Protein AF-C3YDX6-F1 (afdb_monomer)

Secondary structure (DSSP, 8-state):
-HHHHHHTB-TTTSSBPSSEEE-TTS-EEEHHHHHHHHHHHHTTS-SSS---EEE-TTT--EEE--TTTGGGGSEE-HHHHHHHHHHHHHTT-HHHHHHHHHHHHHHGGGS-PPPPBPSS---SSPPBP-EEETTTTEEE-HHHHHHHS-TT-TTTTTS-EES--------PBPSS-TTSB--EEESSS-SEE-HHHHHTSTTTTS-EEEHHHHHHHHHHTT--

Nearest PDB structures (foldseek):
  2jun-assembly1_A  TM=4.142E-01  e=1.241E-09  Homo sapiens
  3q1d-assembly1_A-2  TM=9.081E-01  e=3.740E-04  Homo sapiens
  3ddt-assembly2_C-2  TM=9.593E-01  e=6.941E-04  Homo sapiens
  3ddt-assembly1_B  TM=9.558E-01  e=6.941E-04  Homo sapiens
  2dja-assembly1_A  TM=7.914E-01  e=1.307E-04  Homo sapiens

Structure (mmCIF, N/CA/C/O backbone):
data_AF-C3YDX6-F1
#
_entry.id   AF-C3YDX6-F1
#
loop_
_atom_site.group_PDB
_atom_site.id
_atom_site.type_symbol
_atom_site.label_atom_id
_atom_site.label_alt_id
_atom_site.label_comp_id
_atom_site.label_asym_id
_atom_site.label_entity_id
_atom_site.label_seq_id
_atom_site.pdbx_PDB_ins_code
_atom_site.Cartn_x
_atom_site.Cartn_y
_atom_site.Cartn_z
_atom_site.occupancy
_atom_site.B_iso_or_equiv
_atom_site.auth_seq_id
_atom_site.auth_comp_id
_atom_site.auth_asym_id
_atom_site.auth_atom_id
_atom_site.pdbx_PDB_model_num
ATOM 1 N N . MET A 1 1 ? -4.279 -23.739 6.720 1.00 53.09 1 MET A N 1
ATOM 2 C CA . MET A 1 1 ? -4.041 -22.279 6.679 1.00 53.09 1 MET A CA 1
ATOM 3 C C . MET A 1 1 ? -2.692 -21.954 6.025 1.00 53.09 1 MET A C 1
ATOM 5 O O . MET A 1 1 ? -2.615 -20.932 5.368 1.00 53.09 1 MET A O 1
ATOM 9 N N . GLU A 1 2 ? -1.703 -22.861 6.075 1.00 53.12 2 GLU A N 1
ATOM 10 C CA . GLU A 1 2 ? -0.372 -22.723 5.439 1.00 53.12 2 GLU A CA 1
ATOM 11 C C . GLU A 1 2 ? -0.381 -22.569 3.905 1.00 53.12 2 GLU A C 1
ATOM 13 O O . GLU A 1 2 ? 0.438 -21.839 3.361 1.00 53.12 2 GLU A O 1
ATOM 18 N N . ALA A 1 3 ? -1.332 -23.189 3.195 1.00 62.19 3 ALA A N 1
ATOM 19 C CA . ALA A 1 3 ? -1.392 -23.112 1.728 1.00 62.19 3 ALA A CA 1
ATOM 20 C C . ALA A 1 3 ? -1.624 -21.685 1.187 1.00 62.19 3 ALA A C 1
ATOM 22 O O . ALA A 1 3 ? -1.149 -21.344 0.108 1.00 62.19 3 ALA A O 1
ATOM 23 N N . LEU A 1 4 ? -2.322 -20.833 1.949 1.00 76.75 4 LEU A N 1
ATOM 24 C CA . LEU A 1 4 ? -2.606 -19.459 1.528 1.00 76.75 4 LEU A CA 1
ATOM 25 C C . LEU A 1 4 ? -1.390 -18.542 1.725 1.00 76.75 4 LEU A C 1
ATOM 27 O O . LEU A 1 4 ? -1.199 -17.599 0.967 1.00 76.75 4 LEU A O 1
ATOM 31 N N . GLU A 1 5 ? -0.541 -18.828 2.711 1.00 78.56 5 GLU A N 1
ATOM 32 C CA . GLU A 1 5 ? 0.655 -18.029 2.984 1.00 78.56 5 GLU A CA 1
ATOM 33 C C . GLU A 1 5 ? 1.652 -18.100 1.827 1.00 78.56 5 GLU A C 1
ATOM 35 O O . GLU A 1 5 ? 2.170 -17.070 1.392 1.00 78.56 5 GLU A O 1
ATOM 40 N N . SER A 1 6 ? 1.848 -19.293 1.254 1.00 79.62 6 SER A N 1
ATOM 41 C CA . SER A 1 6 ? 2.724 -19.479 0.093 1.00 79.62 6 SER A CA 1
ATOM 42 C C . SER A 1 6 ? 2.257 -18.715 -1.147 1.00 79.62 6 SER A C 1
ATOM 44 O O . SER A 1 6 ? 3.090 -18.252 -1.920 1.00 79.62 6 SER A O 1
ATOM 46 N N . GLU A 1 7 ? 0.946 -18.530 -1.326 1.00 87.25 7 GLU A N 1
ATOM 47 C CA . GLU A 1 7 ? 0.382 -17.758 -2.445 1.00 87.25 7 GLU A CA 1
ATOM 48 C C . GLU A 1 7 ? 0.539 -16.241 -2.253 1.00 87.25 7 GLU A C 1
ATOM 50 O O . GLU A 1 7 ? 0.572 -15.479 -3.221 1.00 87.25 7 GLU A O 1
ATOM 55 N N . LEU A 1 8 ? 0.663 -15.796 -1.001 1.00 89.56 8 LEU A N 1
ATOM 56 C CA . LEU A 1 8 ? 0.842 -14.394 -0.626 1.00 89.56 8 LEU A CA 1
ATOM 57 C C . LEU A 1 8 ? 2.314 -14.008 -0.425 1.00 89.56 8 LEU A C 1
ATOM 59 O O . LEU A 1 8 ? 2.598 -12.874 -0.029 1.00 89.56 8 LEU A O 1
ATOM 63 N N . THR A 1 9 ? 3.239 -14.924 -0.708 1.00 87.38 9 THR A N 1
ATOM 64 C CA . THR A 1 9 ? 4.676 -14.757 -0.481 1.00 87.38 9 THR A CA 1
ATOM 65 C C . THR A 1 9 ? 5.410 -14.396 -1.767 1.00 87.38 9 THR A C 1
ATOM 67 O O . THR A 1 9 ? 5.201 -14.973 -2.833 1.00 87.38 9 THR A O 1
ATOM 70 N N . CYS A 1 10 ? 6.314 -13.429 -1.662 1.00 89.56 10 CYS A N 1
ATOM 71 C CA . CYS A 1 10 ? 7.170 -13.006 -2.753 1.00 89.56 10 CYS A CA 1
ATOM 72 C C . CYS A 1 10 ? 8.261 -14.054 -3.037 1.00 89.56 10 CYS A C 1
ATOM 74 O O . CYS A 1 10 ? 9.000 -14.420 -2.123 1.00 89.56 10 CYS A O 1
ATOM 76 N N . PRO A 1 11 ? 8.471 -14.469 -4.302 1.00 89.44 11 PRO A N 1
ATOM 77 C CA . PRO A 1 11 ? 9.457 -15.497 -4.652 1.00 89.44 11 PRO A CA 1
ATOM 78 C C . PRO A 1 11 ? 10.917 -15.036 -4.522 1.00 89.44 11 PRO A C 1
ATOM 80 O O . PRO A 1 11 ? 11.823 -15.847 -4.678 1.00 89.44 11 PRO A O 1
ATOM 83 N N . VAL A 1 12 ? 11.156 -13.741 -4.290 1.00 90.06 12 VAL A N 1
ATOM 84 C CA . VAL A 1 12 ? 12.506 -13.168 -4.183 1.00 90.06 12 VAL A CA 1
ATOM 85 C C . VAL A 1 12 ? 12.914 -12.981 -2.728 1.00 90.06 12 VAL A C 1
ATOM 87 O O . VAL A 1 12 ? 13.950 -13.493 -2.322 1.00 90.06 12 VAL A O 1
ATOM 90 N N . CYS A 1 13 ? 12.109 -12.269 -1.935 1.00 86.19 13 CYS A N 1
ATOM 91 C CA . CYS A 1 13 ? 12.431 -12.029 -0.527 1.00 86.19 13 CYS A CA 1
ATOM 92 C C . CYS A 1 13 ? 11.893 -13.104 0.423 1.00 86.19 13 CYS A C 1
ATOM 94 O O . CYS A 1 13 ? 12.260 -13.084 1.591 1.00 86.19 13 CYS A O 1
ATOM 96 N N . LEU A 1 14 ? 11.036 -14.017 -0.053 1.00 85.31 14 LEU A N 1
ATOM 97 C CA . LEU A 1 14 ? 10.399 -15.078 0.744 1.00 85.31 14 LEU A CA 1
ATOM 98 C C . LEU A 1 14 ? 9.593 -14.557 1.951 1.00 85.31 14 LEU A C 1
ATOM 100 O O . LEU A 1 14 ? 9.259 -15.308 2.860 1.00 85.31 14 LEU A O 1
ATOM 104 N N . GLU A 1 15 ? 9.254 -13.268 1.933 1.00 85.69 15 GLU A N 1
ATOM 105 C CA . GLU A 1 15 ? 8.317 -12.620 2.851 1.00 85.69 15 GLU A CA 1
ATOM 106 C C . GLU A 1 15 ? 6.975 -12.425 2.128 1.00 85.69 15 GLU A C 1
ATOM 108 O O . GLU A 1 15 ? 6.924 -12.447 0.893 1.00 85.69 15 GLU A O 1
ATOM 113 N N . LEU A 1 16 ? 5.896 -12.157 2.875 1.00 84.31 16 LEU A N 1
ATOM 114 C CA . LEU A 1 16 ? 4.635 -11.688 2.288 1.00 84.31 16 LEU A CA 1
ATOM 115 C C . LEU A 1 16 ? 4.877 -10.511 1.325 1.00 84.31 16 LEU A C 1
ATOM 117 O O . LEU A 1 16 ? 5.841 -9.753 1.472 1.00 84.31 16 LEU A O 1
ATOM 121 N N . TYR A 1 17 ? 4.025 -10.338 0.314 1.00 85.75 17 TYR A N 1
ATOM 122 C CA . TYR A 1 17 ? 4.212 -9.215 -0.602 1.00 85.75 17 TYR A CA 1
ATOM 123 C C . TYR A 1 17 ? 4.071 -7.860 0.110 1.00 85.75 17 TYR A C 1
ATOM 125 O O . TYR A 1 17 ? 3.092 -7.581 0.801 1.00 85.75 17 TYR A O 1
ATOM 133 N N . SER A 1 18 ? 5.034 -6.977 -0.147 1.00 81.69 18 SER A N 1
ATOM 134 C CA . SER A 1 18 ? 5.066 -5.588 0.312 1.00 81.69 18 SER A CA 1
ATOM 135 C C . SER A 1 18 ? 5.133 -4.681 -0.916 1.00 81.69 18 SER A C 1
ATOM 137 O O . SER A 1 18 ? 5.992 -4.903 -1.773 1.00 81.69 18 SER A O 1
ATOM 139 N N . THR A 1 19 ? 4.194 -3.731 -1.046 1.00 83.88 19 THR A N 1
ATOM 140 C CA . THR A 1 19 ? 3.970 -2.951 -2.284 1.00 83.88 19 THR A CA 1
ATOM 141 C C . THR A 1 19 ? 4.054 -3.820 -3.557 1.00 83.88 19 THR A C 1
ATOM 143 O O . THR A 1 19 ? 4.940 -3.609 -4.392 1.00 83.88 19 THR A O 1
ATOM 146 N N . PRO A 1 20 ? 3.182 -4.835 -3.733 1.00 89.38 20 PRO A N 1
ATOM 147 C CA . PRO A 1 20 ? 3.254 -5.721 -4.893 1.00 89.38 20 PRO A CA 1
ATOM 148 C C . PRO A 1 20 ? 3.034 -4.953 -6.201 1.00 89.38 20 PRO A C 1
ATOM 150 O O . PRO A 1 20 ? 1.987 -4.339 -6.411 1.00 89.38 20 PRO A O 1
ATOM 153 N N . LEU A 1 21 ? 4.005 -5.020 -7.105 1.00 91.88 21 LEU A N 1
ATOM 154 C CA . LEU A 1 21 ? 3.904 -4.580 -8.489 1.00 91.88 21 LEU A CA 1
ATOM 155 C C . LEU A 1 21 ? 3.326 -5.705 -9.345 1.00 91.88 21 LEU A C 1
ATOM 157 O O . LEU A 1 21 ? 3.796 -6.841 -9.287 1.00 91.88 21 LEU A O 1
ATOM 161 N N . LEU A 1 22 ? 2.333 -5.367 -10.162 1.00 92.19 22 LEU A N 1
ATOM 162 C CA . LEU A 1 22 ? 1.781 -6.223 -11.198 1.00 92.19 22 LEU A CA 1
ATOM 163 C C . LEU A 1 22 ? 2.624 -6.075 -12.464 1.00 92.19 22 LEU A C 1
ATOM 165 O O . LEU A 1 22 ? 2.646 -5.019 -13.103 1.00 92.19 22 LEU A O 1
ATOM 169 N N . LEU A 1 23 ? 3.306 -7.152 -12.830 1.00 91.06 23 LEU A N 1
ATOM 170 C CA . LEU A 1 23 ? 4.123 -7.210 -14.034 1.00 91.06 23 LEU A CA 1
ATOM 171 C C . LEU A 1 23 ? 3.241 -7.454 -15.279 1.00 91.06 23 LEU A C 1
ATOM 173 O O . LEU A 1 23 ? 2.181 -8.073 -15.160 1.00 91.06 23 LEU A O 1
ATOM 177 N N . PRO A 1 24 ? 3.688 -7.089 -16.498 1.00 90.00 24 PRO A N 1
ATOM 178 C CA . PRO A 1 24 ? 2.971 -7.393 -17.746 1.00 90.00 24 PRO A CA 1
ATOM 179 C C . PRO A 1 24 ? 2.739 -8.895 -17.971 1.00 90.00 24 PRO A C 1
ATOM 181 O O . PRO A 1 24 ? 1.807 -9.300 -18.658 1.00 90.00 24 PRO A O 1
ATOM 184 N N . CYS A 1 25 ? 3.571 -9.740 -17.355 1.00 92.50 25 CYS A N 1
ATOM 185 C CA . CYS A 1 25 ? 3.415 -11.193 -17.348 1.00 92.50 25 CYS A CA 1
ATOM 186 C C . CYS A 1 25 ? 2.391 -11.716 -16.321 1.00 92.50 25 CYS A C 1
ATOM 188 O O . CYS A 1 25 ? 2.316 -12.930 -16.140 1.00 92.50 25 CYS A O 1
ATOM 190 N N . LEU A 1 26 ? 1.640 -10.826 -15.659 1.00 91.31 26 LEU A N 1
ATOM 191 C CA . LEU A 1 26 ? 0.619 -11.096 -14.635 1.00 91.31 26 LEU A CA 1
ATOM 192 C C . LEU A 1 26 ? 1.135 -11.714 -13.327 1.00 91.31 26 LEU A C 1
ATOM 194 O O . LEU A 1 26 ? 0.344 -12.101 -12.471 1.00 91.31 26 LEU A O 1
ATOM 198 N N . HIS A 1 27 ? 2.451 -11.765 -13.140 1.00 93.44 27 HIS A N 1
ATOM 199 C CA . HIS A 1 27 ? 3.044 -12.104 -11.851 1.00 93.44 27 HIS A CA 1
ATOM 200 C C . HIS A 1 27 ? 3.151 -10.870 -10.961 1.00 93.44 27 HIS A C 1
ATOM 202 O O . HIS A 1 27 ? 3.055 -9.733 -11.430 1.00 93.44 27 HIS A O 1
ATOM 208 N N . ASN A 1 28 ? 3.370 -11.115 -9.673 1.00 92.38 28 ASN A N 1
ATOM 209 C CA . ASN A 1 28 ? 3.543 -10.075 -8.672 1.00 92.38 28 ASN A CA 1
ATOM 210 C C . ASN A 1 28 ? 4.967 -10.121 -8.119 1.00 92.38 28 ASN A C 1
ATOM 212 O O . ASN A 1 28 ? 5.534 -11.200 -7.924 1.00 92.38 28 ASN A O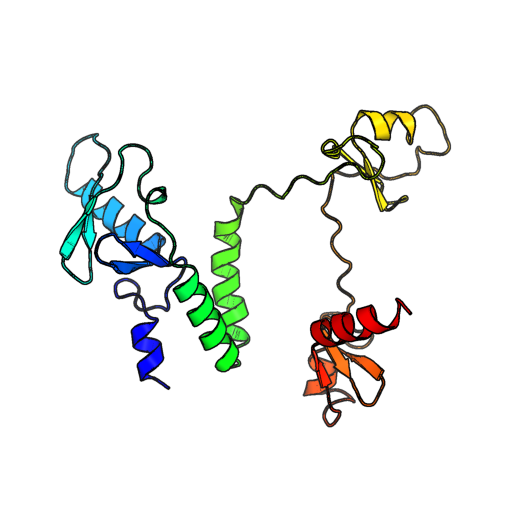 1
ATOM 216 N N . LEU A 1 29 ? 5.529 -8.951 -7.840 1.00 92.69 29 LEU A N 1
ATOM 217 C CA . LEU A 1 29 ? 6.839 -8.799 -7.214 1.00 92.69 29 LEU A CA 1
ATOM 218 C C . LEU A 1 29 ? 6.822 -7.588 -6.282 1.00 92.69 29 LEU A C 1
ATOM 220 O O . LEU A 1 29 ? 6.223 -6.576 -6.626 1.00 92.69 29 LEU A O 1
ATOM 224 N N . CYS A 1 30 ? 7.468 -7.655 -5.117 1.00 91.81 30 CYS A N 1
ATOM 225 C CA . CYS A 1 30 ? 7.602 -6.475 -4.257 1.00 91.81 30 CYS A CA 1
ATOM 226 C C . CYS A 1 30 ? 8.351 -5.360 -4.997 1.00 91.81 30 CYS A C 1
ATOM 228 O O . CYS A 1 30 ? 9.329 -5.642 -5.693 1.00 91.81 30 CYS A O 1
ATOM 230 N N . GLN A 1 31 ? 7.961 -4.101 -4.788 1.00 87.06 31 GLN A N 1
ATOM 231 C CA . GLN A 1 31 ? 8.643 -2.956 -5.401 1.00 87.06 31 GLN A CA 1
ATOM 232 C C . GLN A 1 31 ? 10.161 -2.989 -5.158 1.00 87.06 31 GLN A C 1
ATOM 234 O O . GLN A 1 31 ? 10.942 -2.892 -6.100 1.00 87.06 31 GLN A O 1
ATOM 239 N N . ARG A 1 32 ? 10.575 -3.233 -3.909 1.00 86.69 32 ARG A N 1
ATOM 240 C CA . ARG A 1 32 ? 11.994 -3.338 -3.530 1.00 86.69 32 ARG A CA 1
ATOM 241 C C . ARG A 1 32 ? 12.727 -4.468 -4.253 1.00 86.69 32 ARG A C 1
ATOM 243 O O . ARG A 1 32 ? 13.851 -4.285 -4.697 1.00 86.69 32 ARG A O 1
ATOM 250 N N . CYS A 1 33 ? 12.084 -5.624 -4.406 1.00 88.88 33 CYS A N 1
ATOM 251 C CA . CYS A 1 33 ? 12.683 -6.750 -5.119 1.00 88.88 33 CYS A CA 1
ATOM 252 C C . CYS A 1 33 ? 12.841 -6.448 -6.615 1.00 88.88 33 CYS A C 1
ATOM 254 O O . CYS A 1 33 ? 13.819 -6.870 -7.222 1.00 88.88 33 CYS A O 1
ATOM 256 N N . ALA A 1 34 ? 11.907 -5.704 -7.214 1.00 88.94 34 ALA A N 1
ATOM 257 C CA . ALA A 1 34 ? 12.044 -5.246 -8.593 1.00 88.94 34 ALA A CA 1
ATOM 258 C C . ALA A 1 34 ? 13.207 -4.246 -8.743 1.00 88.94 34 ALA A C 1
ATOM 260 O O . ALA A 1 34 ? 13.989 -4.364 -9.685 1.00 88.94 34 ALA A O 1
ATOM 261 N N . GLU A 1 35 ? 13.359 -3.311 -7.797 1.00 86.88 35 GLU A N 1
ATOM 262 C CA . GLU A 1 35 ? 14.471 -2.346 -7.754 1.00 86.88 35 GLU A CA 1
ATOM 263 C C . GLU A 1 35 ? 15.829 -3.050 -7.643 1.00 86.88 35 GLU A C 1
ATOM 265 O O . GLU A 1 35 ? 16.752 -2.739 -8.392 1.00 86.88 35 GLU A O 1
ATOM 270 N N . GLU A 1 36 ? 15.948 -4.042 -6.760 1.00 87.69 36 GLU A N 1
ATOM 271 C CA . GLU A 1 36 ? 17.179 -4.816 -6.574 1.00 87.69 36 GLU A CA 1
ATOM 272 C C . GLU A 1 36 ? 17.567 -5.610 -7.828 1.00 87.69 36 GLU A C 1
ATOM 274 O O . GLU A 1 36 ? 18.736 -5.599 -8.224 1.00 87.69 36 GLU A O 1
ATOM 279 N N . ILE A 1 37 ? 16.598 -6.251 -8.494 1.00 88.06 37 ILE A N 1
ATOM 280 C CA . ILE A 1 37 ? 16.844 -6.962 -9.757 1.00 88.06 37 ILE A CA 1
ATOM 281 C C . ILE A 1 37 ? 17.301 -5.979 -10.838 1.00 88.06 37 ILE A C 1
ATOM 283 O O . ILE A 1 37 ? 18.254 -6.270 -11.560 1.00 88.06 37 ILE A O 1
ATOM 287 N N . LEU A 1 38 ? 16.668 -4.809 -10.923 1.00 85.88 38 LEU A N 1
ATOM 288 C CA . LEU A 1 38 ? 17.024 -3.782 -11.897 1.00 85.88 38 LEU A CA 1
ATOM 289 C C . LEU A 1 38 ? 18.428 -3.200 -11.657 1.00 85.88 38 LEU A C 1
ATOM 291 O O . LEU A 1 38 ? 19.185 -2.956 -12.592 1.00 85.88 38 LEU A O 1
ATOM 295 N N . LEU A 1 39 ? 18.819 -2.997 -10.399 1.00 84.62 39 LEU A N 1
ATOM 296 C CA . LEU A 1 39 ? 20.181 -2.573 -10.058 1.00 84.62 39 LEU A CA 1
ATOM 297 C C . LEU A 1 39 ? 21.213 -3.660 -10.391 1.00 84.62 39 LEU A C 1
ATOM 299 O O . LEU A 1 39 ? 22.330 -3.352 -10.810 1.00 84.62 39 LEU A O 1
ATOM 303 N N . ALA A 1 40 ? 20.851 -4.933 -10.219 1.00 84.38 40 ALA A N 1
ATOM 304 C CA . ALA A 1 40 ? 21.710 -6.057 -10.567 1.00 84.38 40 ALA A CA 1
ATOM 305 C C . ALA A 1 40 ? 21.891 -6.221 -12.086 1.00 84.38 40 ALA A C 1
ATOM 307 O O . ALA A 1 40 ? 22.969 -6.640 -12.513 1.00 84.38 40 ALA A O 1
ATOM 308 N N . THR A 1 41 ? 20.886 -5.876 -12.903 1.00 80.56 41 THR A N 1
ATOM 309 C CA . THR A 1 41 ? 21.029 -5.846 -14.368 1.00 80.56 41 THR A CA 1
ATOM 310 C C . THR A 1 41 ? 21.888 -4.666 -14.822 1.00 80.56 41 THR A C 1
ATOM 312 O O . THR A 1 41 ? 22.806 -4.886 -15.607 1.00 80.56 41 THR A O 1
ATOM 315 N N . LYS A 1 42 ? 21.719 -3.469 -14.232 1.00 75.62 42 LYS A N 1
ATOM 316 C CA . LYS A 1 42 ? 22.586 -2.298 -14.495 1.00 75.62 42 LYS A CA 1
ATOM 317 C C . LYS A 1 42 ? 24.074 -2.580 -14.261 1.00 75.62 42 LYS A C 1
ATOM 319 O O . LYS A 1 42 ? 24.908 -2.129 -15.025 1.00 75.62 42 LYS A O 1
ATOM 324 N N . LYS A 1 43 ? 24.435 -3.353 -13.230 1.00 67.31 43 LYS A N 1
ATOM 325 C CA . LYS A 1 43 ? 25.847 -3.693 -12.953 1.00 67.31 43 LYS A CA 1
ATOM 326 C C . LYS A 1 43 ? 26.500 -4.607 -13.997 1.00 67.31 43 LYS A C 1
ATOM 328 O O . LYS A 1 43 ? 27.722 -4.701 -14.008 1.00 67.31 43 LYS A O 1
ATOM 333 N N . LYS A 1 44 ? 25.717 -5.332 -14.802 1.00 64.12 44 LYS A N 1
ATOM 334 C CA . LYS A 1 44 ? 26.241 -6.242 -15.837 1.00 64.12 44 LYS A CA 1
ATOM 335 C C . LYS A 1 44 ? 26.441 -5.557 -17.185 1.00 64.12 44 LYS A C 1
ATOM 337 O O . LYS A 1 44 ? 27.213 -6.059 -17.994 1.00 64.12 44 LYS A O 1
ATOM 342 N N . GLU A 1 45 ? 25.752 -4.448 -17.416 1.00 59.50 45 GLU A N 1
ATOM 343 C CA . GLU A 1 45 ? 25.841 -3.662 -18.640 1.00 59.50 45 GLU A CA 1
ATOM 344 C C . GLU A 1 45 ? 26.639 -2.391 -18.309 1.00 59.50 45 GLU A C 1
ATOM 346 O O . GLU A 1 45 ? 26.105 -1.457 -17.724 1.00 59.50 45 GLU A O 1
ATOM 351 N N . GLU A 1 46 ? 27.943 -2.363 -18.622 1.00 55.81 46 GLU A N 1
ATOM 352 C CA . GLU A 1 46 ? 28.846 -1.203 -18.434 1.00 55.81 46 GLU A CA 1
ATOM 353 C C . GLU A 1 46 ? 28.513 -0.029 -19.390 1.00 55.81 46 GLU A C 1
ATOM 355 O O . GLU A 1 46 ? 29.394 0.589 -19.986 1.00 55.81 46 GLU A O 1
ATOM 360 N N . SER A 1 47 ? 27.231 0.273 -19.584 1.00 53.62 47 SER A N 1
ATOM 361 C CA . SER A 1 47 ? 26.740 1.354 -20.436 1.00 53.62 47 SER A CA 1
ATOM 362 C C . SER A 1 47 ?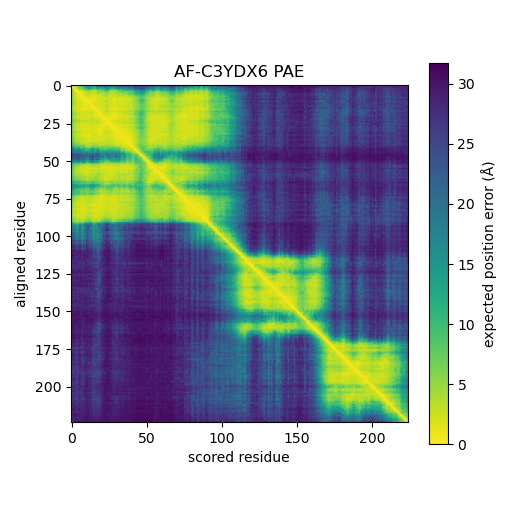 25.861 2.308 -19.639 1.00 53.62 47 SER A C 1
ATOM 364 O O . SER A 1 47 ? 25.003 1.878 -18.876 1.00 53.62 47 SER A O 1
ATOM 366 N N . ASP A 1 48 ? 26.046 3.604 -19.879 1.00 52.66 48 ASP A N 1
ATOM 367 C CA . ASP A 1 48 ? 25.367 4.743 -19.236 1.00 52.66 48 ASP A CA 1
ATOM 368 C C . ASP A 1 48 ? 23.860 4.856 -19.588 1.00 52.66 48 ASP A C 1
ATOM 370 O O . ASP A 1 48 ? 23.243 5.904 -19.413 1.00 52.66 48 ASP A O 1
ATOM 374 N N . ASP A 1 49 ? 23.263 3.791 -20.142 1.00 57.91 49 ASP A N 1
ATOM 375 C CA . ASP A 1 49 ? 21.878 3.768 -20.609 1.00 57.91 49 ASP A CA 1
ATOM 376 C C . ASP A 1 49 ? 20.962 3.233 -19.497 1.00 57.91 49 ASP A C 1
ATOM 378 O O . ASP A 1 49 ? 21.251 2.241 -18.819 1.00 57.91 49 ASP A O 1
ATOM 382 N N . ASP A 1 50 ? 19.837 3.908 -19.274 1.00 65.19 50 ASP A N 1
ATOM 383 C CA . ASP A 1 50 ? 18.880 3.502 -18.252 1.00 65.19 50 ASP A CA 1
ATOM 384 C C . ASP A 1 50 ? 18.332 2.107 -18.569 1.00 65.19 50 ASP A C 1
ATOM 386 O O . ASP A 1 50 ? 17.555 1.936 -19.511 1.00 65.19 50 ASP A O 1
ATOM 390 N N . ALA A 1 51 ? 18.715 1.105 -17.766 1.00 67.62 51 ALA A N 1
ATOM 391 C CA . ALA A 1 51 ? 18.149 -0.237 -17.868 1.00 67.62 51 ALA A CA 1
ATOM 392 C C . ALA A 1 51 ? 16.614 -0.158 -17.850 1.00 67.62 51 ALA A C 1
ATOM 394 O O . ALA A 1 51 ? 16.000 0.271 -16.871 1.00 67.62 51 ALA A O 1
ATOM 395 N N . THR A 1 52 ? 16.013 -0.558 -18.967 1.00 77.31 52 THR A N 1
ATOM 396 C CA . THR A 1 52 ? 14.571 -0.446 -19.252 1.00 77.31 52 THR A CA 1
ATOM 397 C C . THR A 1 52 ? 13.865 -1.789 -19.223 1.00 77.31 52 THR A C 1
ATOM 399 O O . THR A 1 52 ? 12.676 -1.878 -19.534 1.00 77.31 52 THR A O 1
ATOM 402 N N . SER A 1 53 ? 14.591 -2.849 -18.852 1.00 86.50 53 SER A N 1
ATOM 403 C CA . SER A 1 53 ? 14.006 -4.170 -18.718 1.00 86.50 53 SER A CA 1
ATOM 404 C C . SER A 1 53 ? 14.706 -5.063 -17.695 1.00 86.50 53 SER A C 1
ATOM 406 O O . SER A 1 53 ? 15.875 -4.861 -17.356 1.00 86.50 53 SER A O 1
ATOM 408 N N . PHE A 1 54 ? 13.967 -6.042 -17.174 1.00 89.25 54 PHE A N 1
ATOM 409 C CA . PHE A 1 54 ? 14.510 -7.128 -16.358 1.00 89.25 54 PHE A CA 1
ATOM 410 C C . PHE A 1 54 ? 13.692 -8.422 -16.526 1.00 89.25 54 PHE A C 1
ATOM 412 O O . PHE A 1 54 ? 12.488 -8.370 -16.798 1.00 89.25 54 PHE A O 1
ATOM 419 N N . PRO A 1 55 ? 14.298 -9.606 -16.319 1.00 90.81 55 PRO A N 1
ATOM 420 C CA . PRO A 1 55 ? 13.574 -10.869 -16.385 1.00 90.81 55 PRO A CA 1
ATOM 421 C C . PRO A 1 55 ? 12.714 -11.087 -15.133 1.00 90.81 55 PRO A C 1
ATOM 423 O O . PRO A 1 55 ? 13.193 -11.002 -14.002 1.00 90.81 55 PRO A O 1
ATOM 426 N N . CYS A 1 56 ? 11.443 -11.442 -15.320 1.00 91.50 56 CYS A N 1
ATOM 427 C CA . CYS A 1 56 ? 10.565 -11.823 -14.217 1.00 91.50 56 CYS A CA 1
ATOM 428 C C . CYS A 1 56 ? 11.124 -13.061 -13.477 1.00 91.50 56 CYS A C 1
ATOM 430 O O . CYS A 1 56 ? 11.357 -14.087 -14.121 1.00 91.50 56 CYS A O 1
ATOM 432 N N . PRO A 1 57 ? 11.265 -13.041 -12.139 1.00 90.00 57 PRO A N 1
ATOM 433 C CA . PRO A 1 57 ? 11.823 -14.168 -11.386 1.00 90.00 57 PRO A CA 1
ATOM 434 C C . PRO A 1 57 ? 10.939 -15.424 -11.428 1.00 90.00 57 PRO A C 1
ATOM 436 O O . PRO A 1 57 ? 11.445 -16.534 -11.299 1.00 90.00 57 PRO A O 1
ATOM 439 N N . THR A 1 58 ? 9.632 -15.267 -11.654 1.00 91.00 58 THR A N 1
ATOM 440 C CA . THR A 1 58 ? 8.680 -16.387 -11.674 1.00 91.00 58 THR A CA 1
ATOM 441 C C . THR A 1 58 ? 8.618 -17.087 -13.029 1.00 91.00 58 THR A C 1
ATOM 443 O O . THR A 1 58 ? 8.602 -18.310 -13.093 1.00 91.00 58 THR A O 1
ATOM 446 N N . CYS A 1 59 ? 8.582 -16.327 -14.128 1.00 92.56 59 CYS A N 1
ATOM 447 C CA . CYS A 1 59 ? 8.340 -16.884 -15.467 1.00 92.56 59 CYS A CA 1
ATOM 448 C C . CYS A 1 59 ? 9.425 -16.566 -16.500 1.00 92.56 59 CYS A C 1
ATOM 450 O O . CYS A 1 59 ? 9.295 -16.964 -17.655 1.00 92.56 59 CYS A O 1
ATOM 452 N N . ARG A 1 60 ? 10.473 -15.829 -16.113 1.00 90.25 60 ARG A N 1
ATOM 453 C CA . ARG A 1 60 ? 11.601 -15.389 -16.956 1.00 90.25 60 ARG A CA 1
ATOM 454 C C . ARG A 1 60 ? 11.235 -14.531 -18.171 1.00 90.25 60 ARG A C 1
ATOM 456 O O . ARG A 1 60 ? 12.124 -14.167 -18.932 1.00 90.25 60 ARG A O 1
ATOM 463 N N . LYS A 1 61 ? 9.961 -14.160 -18.344 1.00 91.19 61 LYS A N 1
ATOM 464 C CA . LYS A 1 61 ? 9.542 -13.193 -19.368 1.00 91.19 61 LYS A CA 1
ATOM 465 C C . LYS A 1 61 ? 10.187 -11.840 -19.095 1.00 91.19 61 LYS A C 1
ATOM 467 O O . LYS A 1 61 ? 10.233 -11.415 -17.937 1.00 91.19 61 LYS A O 1
ATOM 472 N N . ASN A 1 62 ? 10.651 -11.181 -20.154 1.00 89.56 62 ASN A N 1
ATOM 473 C CA . ASN A 1 62 ? 11.221 -9.849 -20.037 1.00 89.56 62 ASN A CA 1
ATOM 474 C C . ASN A 1 62 ? 10.121 -8.837 -19.704 1.00 89.56 62 ASN A C 1
ATOM 476 O O . ASN A 1 62 ? 9.037 -8.864 -20.289 1.00 89.56 62 ASN A O 1
ATOM 480 N N . VAL A 1 63 ? 10.390 -7.989 -18.722 1.00 88.38 63 VAL A N 1
ATOM 481 C CA . VAL A 1 63 ? 9.493 -6.929 -18.273 1.00 88.38 63 VAL A CA 1
ATOM 482 C C . VAL A 1 63 ? 10.088 -5.635 -18.771 1.00 88.38 63 VAL A C 1
ATOM 484 O O . VAL A 1 63 ? 11.122 -5.218 -18.266 1.00 88.38 63 VAL A O 1
ATOM 487 N N . GLU A 1 64 ? 9.437 -5.019 -19.746 1.00 85.69 64 GLU A N 1
ATOM 488 C CA . GLU A 1 64 ? 9.875 -3.760 -20.341 1.00 85.69 64 GLU A CA 1
ATOM 489 C C . GLU A 1 64 ? 9.077 -2.588 -19.769 1.00 85.69 64 GLU A C 1
ATOM 491 O O . GLU A 1 64 ? 7.889 -2.717 -19.455 1.00 85.69 64 GLU A O 1
ATOM 496 N N . PHE A 1 65 ? 9.736 -1.443 -19.629 1.00 82.12 65 PHE A N 1
ATOM 497 C CA . PHE A 1 65 ? 9.136 -0.202 -19.154 1.00 82.12 65 PHE A CA 1
ATOM 498 C C . PHE A 1 65 ? 9.732 1.023 -19.848 1.00 82.12 65 PHE A C 1
ATOM 500 O O . PHE A 1 65 ? 10.785 0.977 -20.481 1.00 82.12 65 PHE A O 1
ATOM 507 N N . GLU A 1 66 ? 9.021 2.144 -19.739 1.00 73.31 66 GLU A N 1
ATOM 508 C CA . GLU A 1 66 ? 9.383 3.389 -20.410 1.00 73.31 66 GLU A CA 1
ATOM 509 C C . GLU A 1 66 ? 10.676 4.003 -19.844 1.00 73.31 66 GLU A C 1
ATOM 511 O O . GLU A 1 66 ? 10.849 4.133 -18.623 1.00 73.31 66 GLU A O 1
ATOM 516 N N . ARG A 1 67 ? 11.558 4.453 -20.752 1.00 69.62 67 ARG A N 1
ATOM 517 C CA . ARG A 1 67 ? 12.759 5.237 -20.418 1.00 69.62 67 ARG A CA 1
ATOM 518 C C . ARG A 1 67 ? 12.366 6.463 -19.585 1.00 69.62 67 ARG A C 1
ATOM 520 O O . ARG A 1 67 ? 11.434 7.185 -19.933 1.00 69.62 67 ARG A O 1
ATOM 527 N N . GLY A 1 68 ? 13.064 6.683 -18.472 1.00 66.81 68 GLY A N 1
ATOM 528 C CA . GLY A 1 68 ? 12.875 7.837 -17.585 1.00 66.81 68 GLY A CA 1
ATOM 529 C C . GLY A 1 68 ? 11.807 7.693 -16.490 1.00 66.81 68 GLY A C 1
ATOM 530 O O . GLY A 1 68 ? 11.867 8.439 -15.517 1.00 66.81 68 GLY A O 1
ATOM 531 N N . ARG A 1 69 ? 10.867 6.737 -16.585 1.00 70.69 69 ARG A N 1
ATOM 532 C CA . ARG A 1 69 ? 9.918 6.422 -15.488 1.00 70.69 69 ARG A CA 1
ATOM 533 C C . ARG A 1 69 ? 10.338 5.223 -14.637 1.00 70.69 69 ARG A C 1
ATOM 535 O O . ARG A 1 69 ? 9.913 5.109 -13.490 1.00 70.6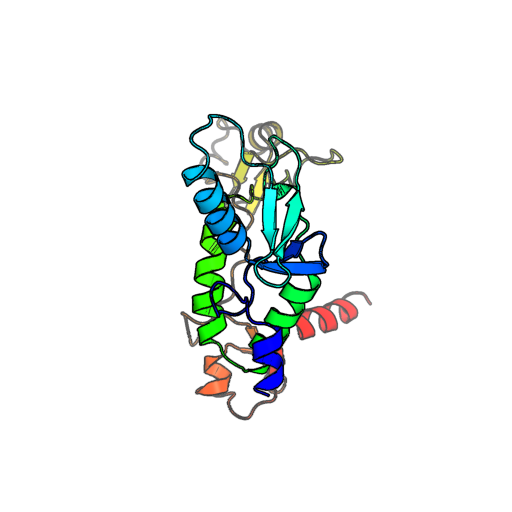9 69 ARG A O 1
ATOM 542 N N . GLY A 1 70 ? 11.160 4.323 -15.178 1.00 76.62 70 GLY A N 1
ATOM 543 C CA . GLY A 1 70 ? 11.627 3.144 -14.448 1.00 76.62 70 GLY A CA 1
ATOM 544 C C . GLY A 1 70 ? 10.468 2.271 -13.949 1.00 76.62 70 GLY A C 1
ATOM 545 O O . GLY A 1 70 ? 9.462 2.084 -14.639 1.00 76.62 70 GLY A O 1
ATOM 546 N N . LEU A 1 71 ? 10.589 1.772 -12.717 1.00 76.69 71 LEU A N 1
ATOM 547 C CA . LEU A 1 71 ? 9.594 0.898 -12.085 1.00 76.69 71 LEU A CA 1
ATOM 548 C C . LEU A 1 71 ? 8.290 1.611 -11.696 1.00 76.69 71 LEU A C 1
ATOM 550 O O . LEU A 1 71 ? 7.292 0.935 -11.456 1.00 76.69 71 LEU A O 1
ATOM 554 N N . GLU A 1 72 ? 8.251 2.949 -11.695 1.00 78.38 72 GLU A N 1
ATOM 555 C CA . GLU A 1 72 ? 7.016 3.713 -11.445 1.00 78.38 72 GLU A CA 1
ATOM 556 C C . GLU A 1 72 ? 5.973 3.532 -12.558 1.00 78.38 72 GLU A C 1
ATOM 558 O O . GLU A 1 72 ? 4.788 3.803 -12.361 1.00 78.38 72 GLU A O 1
ATOM 563 N N . SER A 1 73 ? 6.400 3.059 -13.732 1.00 81.56 73 SER A N 1
ATOM 564 C CA . SER A 1 73 ? 5.506 2.713 -14.841 1.00 81.56 73 SER A CA 1
ATOM 565 C C . SER A 1 73 ? 4.669 1.451 -14.573 1.00 81.56 73 SER A C 1
ATOM 567 O O . SER A 1 73 ? 3.615 1.269 -15.190 1.00 81.56 73 SER A O 1
ATOM 569 N N . LEU A 1 74 ? 5.096 0.587 -13.643 1.00 84.94 74 LEU A N 1
ATOM 570 C CA . LEU A 1 74 ? 4.392 -0.647 -13.304 1.00 84.94 74 LEU A CA 1
ATOM 571 C C . LEU A 1 74 ? 3.254 -0.367 -12.320 1.00 84.94 74 LEU A C 1
ATOM 573 O O . LEU A 1 74 ? 3.388 0.377 -11.348 1.00 84.94 74 LEU A O 1
ATOM 577 N N . ARG A 1 75 ? 2.100 -0.996 -12.555 1.00 88.50 75 ARG A N 1
ATOM 578 C CA . ARG A 1 75 ? 0.931 -0.812 -11.688 1.00 88.50 75 ARG A CA 1
ATOM 579 C C . ARG A 1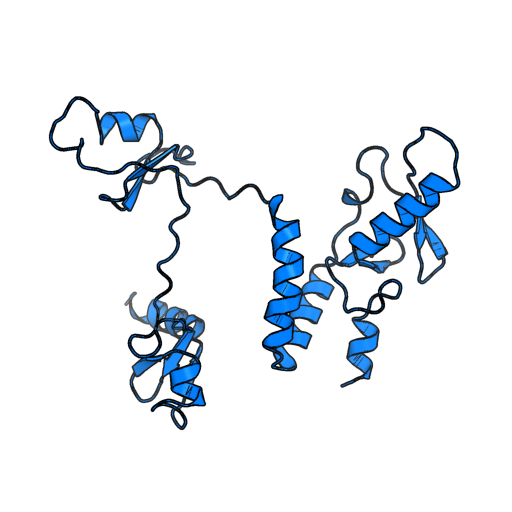 75 ? 1.096 -1.596 -10.394 1.00 88.50 75 ARG A C 1
ATOM 581 O O . ARG A 1 75 ? 1.517 -2.744 -10.411 1.00 88.50 75 ARG A O 1
ATOM 588 N N . ARG A 1 76 ? 0.670 -1.014 -9.274 1.00 89.69 76 ARG A N 1
ATOM 589 C CA . ARG A 1 76 ? 0.554 -1.737 -7.998 1.00 89.69 76 ARG A CA 1
ATOM 590 C C . ARG A 1 76 ? -0.689 -2.625 -7.984 1.00 89.69 76 ARG A C 1
ATOM 592 O O . ARG A 1 76 ? -1.759 -2.201 -8.426 1.00 89.69 76 ARG A O 1
ATOM 599 N N . ASN A 1 77 ? -0.566 -3.827 -7.430 1.00 86.94 77 ASN A N 1
ATOM 600 C CA . ASN A 1 77 ? -1.677 -4.744 -7.210 1.00 86.94 77 ASN A CA 1
ATOM 601 C C . ASN A 1 77 ? -2.333 -4.481 -5.847 1.00 86.94 77 ASN A C 1
ATOM 603 O O . ASN A 1 77 ? -2.089 -5.180 -4.864 1.00 86.94 77 ASN A O 1
ATOM 607 N N . ILE A 1 78 ? -3.194 -3.465 -5.810 1.00 85.56 78 ILE A N 1
ATOM 608 C CA . ILE A 1 78 ? -3.907 -3.050 -4.592 1.00 85.56 78 ILE A CA 1
ATOM 609 C C . ILE A 1 78 ? -4.809 -4.171 -4.050 1.00 85.56 78 ILE A C 1
ATOM 611 O O . ILE A 1 78 ? -5.027 -4.280 -2.848 1.00 85.56 78 ILE A O 1
ATOM 615 N N . THR A 1 79 ? -5.334 -5.037 -4.920 1.00 87.75 79 THR A N 1
ATOM 616 C CA . THR A 1 79 ? -6.155 -6.174 -4.485 1.00 87.75 79 THR A CA 1
ATOM 617 C C . THR A 1 79 ? -5.329 -7.175 -3.687 1.00 87.75 79 THR A C 1
ATOM 619 O O . THR A 1 79 ? -5.776 -7.602 -2.626 1.00 87.75 79 THR A O 1
ATOM 622 N N . LEU A 1 80 ? -4.122 -7.515 -4.151 1.00 86.31 80 LEU A N 1
ATOM 623 C CA . LEU A 1 80 ? -3.219 -8.406 -3.421 1.00 86.31 80 LEU A CA 1
ATOM 624 C C . LEU A 1 80 ? -2.795 -7.798 -2.078 1.00 86.31 80 LEU A C 1
ATOM 626 O O . LEU A 1 80 ? -2.811 -8.488 -1.065 1.00 86.31 80 LEU A O 1
ATOM 630 N N . GLU A 1 81 ? -2.515 -6.494 -2.055 1.00 83.56 81 GLU A N 1
ATOM 631 C CA . GLU A 1 81 ? -2.230 -5.740 -0.827 1.00 83.56 81 GLU A CA 1
ATOM 632 C C . GLU A 1 81 ? -3.389 -5.853 0.184 1.00 83.56 81 GLU A C 1
ATOM 634 O O . GLU A 1 81 ? -3.185 -6.279 1.319 1.00 83.56 81 GLU A O 1
ATOM 639 N N . ASN A 1 82 ? -4.630 -5.615 -0.253 1.00 83.06 82 ASN A N 1
ATOM 640 C CA . ASN A 1 82 ? -5.826 -5.752 0.589 1.00 83.06 82 ASN A CA 1
ATOM 641 C C . ASN A 1 82 ? -6.067 -7.192 1.082 1.00 83.06 82 ASN A C 1
ATOM 643 O O . ASN A 1 82 ? -6.604 -7.396 2.174 1.00 83.06 82 ASN A O 1
ATOM 647 N N . ILE A 1 83 ? -5.739 -8.206 0.274 1.00 85.25 83 ILE A N 1
ATOM 648 C CA . ILE A 1 83 ? -5.864 -9.616 0.674 1.00 85.25 83 ILE A CA 1
ATOM 649 C C . ILE A 1 83 ? -4.866 -9.927 1.791 1.00 85.25 83 ILE A C 1
ATOM 651 O O . ILE A 1 83 ? -5.252 -10.530 2.791 1.00 85.25 83 ILE A O 1
ATOM 655 N N . ILE A 1 84 ? -3.623 -9.463 1.662 1.00 83.81 84 ILE A N 1
ATOM 656 C CA . ILE A 1 84 ? -2.581 -9.626 2.683 1.00 83.81 84 ILE A CA 1
ATOM 657 C C . ILE A 1 84 ? -2.983 -8.921 3.979 1.00 83.81 84 ILE A C 1
ATOM 659 O O . ILE A 1 84 ? -2.874 -9.508 5.054 1.00 83.81 84 ILE A O 1
ATOM 663 N N . GLU A 1 85 ? -3.544 -7.712 3.898 1.00 77.31 85 GLU A N 1
ATOM 664 C CA . GLU A 1 85 ? -4.071 -7.004 5.072 1.00 77.31 85 GLU A CA 1
ATOM 665 C C . GLU A 1 85 ? -5.148 -7.810 5.810 1.00 77.31 85 GLU A C 1
ATOM 667 O O . GLU A 1 85 ? -5.140 -7.904 7.042 1.00 77.31 85 GLU A O 1
ATOM 672 N N . ARG A 1 86 ? -6.080 -8.420 5.070 1.00 80.06 86 ARG A N 1
ATOM 673 C CA . ARG A 1 86 ? -7.140 -9.258 5.649 1.00 80.06 86 ARG A CA 1
ATOM 674 C C . ARG A 1 86 ? -6.592 -10.559 6.223 1.00 80.06 86 ARG A C 1
ATOM 676 O O . ARG A 1 86 ? -7.036 -10.959 7.296 1.00 80.06 86 ARG A O 1
ATOM 683 N N . TYR A 1 87 ? -5.630 -11.188 5.548 1.00 78.00 87 TYR A N 1
ATOM 684 C CA . TYR A 1 87 ? -4.943 -12.388 6.029 1.00 78.00 87 TYR A CA 1
ATOM 685 C C . TYR A 1 87 ? -4.267 -12.121 7.379 1.00 78.00 87 TYR A C 1
ATOM 687 O O . TYR A 1 87 ? -4.552 -12.801 8.363 1.00 78.00 87 TYR A O 1
ATOM 695 N N . LEU A 1 88 ? -3.484 -11.045 7.469 1.00 70.88 88 LEU A N 1
ATOM 696 C CA . LEU A 1 88 ? -2.825 -10.620 8.706 1.00 70.88 88 LEU A CA 1
ATOM 697 C C . LEU A 1 88 ? -3.826 -10.255 9.812 1.00 70.88 88 LEU A C 1
ATOM 699 O O . LEU A 1 88 ? -3.611 -10.586 10.978 1.00 70.88 88 LEU A O 1
ATOM 703 N N . SER A 1 89 ? -4.944 -9.620 9.447 1.00 68.94 89 SER A N 1
ATOM 704 C CA . SER A 1 89 ? -6.027 -9.301 10.388 1.00 68.94 89 SER A CA 1
ATOM 705 C C . SER A 1 89 ? -6.696 -10.561 10.945 1.00 68.94 89 SER A C 1
ATOM 707 O O . SER A 1 89 ? -7.032 -10.607 12.126 1.00 68.94 89 SER A O 1
ATOM 709 N N . SER A 1 90 ? -6.863 -11.595 10.115 1.00 70.75 90 SER A N 1
ATOM 710 C CA . SER A 1 90 ? -7.454 -12.876 10.513 1.00 70.75 90 SER A CA 1
ATOM 711 C C . SER A 1 90 ? -6.558 -13.683 11.452 1.00 70.75 90 SER A C 1
ATOM 713 O O . SER A 1 90 ? -7.073 -14.469 12.240 1.00 70.75 90 SER A O 1
ATOM 715 N N . LEU A 1 91 ? -5.238 -13.502 11.380 1.00 66.06 91 LEU A N 1
ATOM 716 C CA . LEU A 1 91 ? -4.277 -14.192 12.244 1.00 66.06 91 LEU A CA 1
ATOM 717 C C . LEU A 1 91 ? -4.158 -13.564 13.643 1.00 66.06 91 LEU A C 1
ATOM 719 O O . LEU A 1 91 ? -3.411 -14.069 14.475 1.00 66.06 91 LEU A O 1
ATOM 723 N N . GLY A 1 92 ? -4.856 -12.453 13.921 1.00 52.78 92 GLY A N 1
ATOM 724 C CA . GLY A 1 92 ? -4.819 -11.785 15.230 1.00 52.78 92 GLY A CA 1
ATOM 725 C C . GLY A 1 92 ? -3.433 -11.253 15.621 1.00 52.78 92 GLY A C 1
ATOM 726 O O . GLY A 1 92 ? -3.193 -10.916 16.781 1.00 52.78 92 GLY A O 1
ATOM 727 N N . CYS A 1 93 ? -2.501 -11.175 14.668 1.00 50.97 93 CYS A N 1
ATOM 728 C CA . CYS A 1 93 ? -1.091 -10.942 14.940 1.00 50.97 93 CYS A CA 1
ATOM 729 C C . CYS A 1 93 ? -0.807 -9.435 15.082 1.00 50.97 93 CYS A C 1
ATOM 731 O O . CYS A 1 93 ? -0.309 -8.777 14.168 1.00 50.97 93 CYS A O 1
ATOM 733 N N . PHE A 1 94 ? -1.116 -8.876 16.258 1.00 45.66 94 PHE A N 1
ATOM 734 C CA . PHE A 1 94 ? -0.877 -7.465 16.610 1.00 45.66 94 PHE A CA 1
ATOM 735 C C . PHE A 1 94 ? 0.611 -7.064 16.485 1.00 45.66 94 PHE A C 1
ATOM 737 O O . PHE A 1 94 ? 0.922 -5.915 16.174 1.00 45.66 94 PHE A O 1
ATOM 744 N N . LEU A 1 95 ? 1.529 -8.031 16.647 1.00 40.75 95 LEU A N 1
ATOM 745 C CA . LEU A 1 95 ? 2.979 -7.865 16.459 1.00 40.75 95 LEU A CA 1
ATOM 746 C C . LEU A 1 95 ? 3.397 -7.705 14.985 1.00 40.75 95 LEU A C 1
ATOM 748 O O . LEU A 1 95 ? 4.368 -7.012 14.693 1.00 40.75 95 LEU A O 1
ATOM 752 N N . TYR A 1 96 ? 2.672 -8.321 14.044 1.00 46.38 96 TYR A N 1
ATOM 753 C CA . TYR A 1 96 ? 2.978 -8.175 12.617 1.00 46.38 96 TYR A CA 1
ATOM 754 C C . TYR A 1 96 ? 2.468 -6.828 12.105 1.00 46.38 96 TYR A C 1
ATOM 756 O O . TYR A 1 96 ? 3.134 -6.190 11.300 1.00 46.38 96 TYR A O 1
ATOM 764 N N . LEU A 1 97 ? 1.355 -6.313 12.645 1.00 46.12 97 LEU A N 1
ATOM 765 C CA . LEU A 1 97 ? 0.939 -4.945 12.341 1.00 46.12 97 LEU A CA 1
ATOM 766 C C . LEU A 1 97 ? 1.980 -3.922 12.786 1.00 46.12 97 LEU A C 1
ATOM 768 O O . LEU A 1 97 ? 2.231 -3.009 12.019 1.00 46.12 97 LEU A O 1
ATOM 772 N N . THR A 1 98 ? 2.622 -4.049 13.950 1.00 45.38 98 THR A N 1
ATOM 773 C CA . THR A 1 98 ? 3.642 -3.074 14.362 1.00 45.38 98 THR A CA 1
ATOM 774 C C . THR A 1 98 ? 4.902 -3.180 13.500 1.00 45.38 98 THR A C 1
ATOM 776 O O . THR A 1 98 ? 5.296 -2.180 12.911 1.00 45.38 98 THR A O 1
ATOM 779 N N . VAL A 1 99 ? 5.495 -4.360 13.306 1.00 42.06 99 VAL A N 1
ATOM 780 C CA . VAL A 1 99 ? 6.754 -4.498 12.539 1.00 42.06 99 VAL A CA 1
ATOM 781 C C . VAL A 1 99 ? 6.562 -4.245 11.031 1.00 42.06 99 VAL A C 1
ATOM 783 O O . VAL A 1 99 ? 7.367 -3.540 10.415 1.00 42.06 99 VAL A O 1
ATOM 786 N N . TYR A 1 100 ? 5.467 -4.731 10.437 1.00 43.97 100 TYR A N 1
ATOM 787 C CA . TYR A 1 100 ? 5.169 -4.556 9.009 1.00 43.97 100 TYR A CA 1
ATOM 788 C C . TYR A 1 100 ? 4.661 -3.132 8.689 1.00 43.97 100 TYR A C 1
ATOM 790 O O . TYR A 1 100 ? 5.075 -2.556 7.680 1.00 43.97 100 TYR A O 1
ATOM 798 N N . TRP A 1 101 ? 3.878 -2.479 9.572 1.00 43.09 101 TRP A N 1
ATOM 799 C CA . TRP A 1 101 ? 3.564 -1.044 9.413 1.00 43.09 101 TRP A CA 1
ATOM 800 C C . TRP A 1 101 ? 4.762 -0.124 9.675 1.00 43.09 101 TRP A C 1
ATOM 802 O O . TRP A 1 101 ? 4.839 0.939 9.051 1.00 43.09 101 TRP A O 1
ATOM 812 N N . PHE A 1 102 ? 5.693 -0.471 10.576 1.00 38.69 102 PHE A N 1
ATOM 813 C CA . PHE A 1 102 ? 6.881 0.358 10.819 1.00 38.69 102 PHE A CA 1
ATOM 814 C C . PHE A 1 102 ? 7.763 0.451 9.559 1.00 38.69 102 PHE A C 1
ATOM 816 O O . PHE A 1 102 ? 8.185 1.555 9.213 1.00 38.69 102 PHE A O 1
ATOM 823 N N . ARG A 1 103 ? 7.936 -0.649 8.801 1.00 40.28 103 ARG A N 1
ATOM 824 C CA . ARG A 1 103 ? 8.662 -0.656 7.508 1.00 40.28 103 ARG A CA 1
ATOM 825 C C . ARG A 1 103 ? 7.937 0.112 6.387 1.00 40.28 103 ARG A C 1
ATOM 827 O O . ARG A 1 103 ? 8.599 0.688 5.529 1.00 40.28 103 ARG A O 1
ATOM 834 N N . TYR A 1 104 ? 6.602 0.179 6.396 1.00 38.41 104 TYR A N 1
ATOM 835 C CA . TYR A 1 104 ? 5.809 0.906 5.383 1.00 38.41 104 TYR A CA 1
ATOM 836 C C . TYR A 1 104 ? 5.760 2.429 5.624 1.00 38.41 104 TYR A C 1
ATOM 838 O O . TYR A 1 104 ? 5.698 3.228 4.687 1.00 38.41 104 TYR A O 1
ATOM 846 N N . ARG A 1 105 ? 5.834 2.868 6.888 1.00 39.75 105 ARG A N 1
ATOM 847 C CA . ARG A 1 105 ? 5.749 4.292 7.261 1.00 39.75 105 ARG A CA 1
ATOM 848 C C . ARG A 1 105 ? 7.006 5.097 6.914 1.00 39.75 105 ARG A C 1
ATOM 850 O O . ARG A 1 105 ? 6.913 6.317 6.769 1.00 39.75 105 ARG A O 1
ATOM 857 N N . GLU A 1 106 ? 8.158 4.450 6.752 1.00 34.97 106 GLU A N 1
ATOM 858 C CA . GLU A 1 106 ? 9.378 5.123 6.288 1.00 34.97 106 GLU A CA 1
ATOM 859 C C . GLU A 1 106 ? 9.385 5.380 4.775 1.00 34.97 106 GLU A C 1
ATOM 861 O O . GLU A 1 106 ? 9.869 6.434 4.362 1.00 34.97 106 GLU A O 1
ATOM 866 N N . LEU A 1 107 ? 8.742 4.524 3.966 1.00 40.66 107 LEU A N 1
ATOM 867 C CA . LEU A 1 107 ? 8.549 4.758 2.524 1.00 40.66 107 LEU A CA 1
ATOM 868 C C . LEU A 1 107 ? 7.463 5.818 2.232 1.00 40.66 107 LEU A C 1
ATOM 870 O O . LEU A 1 107 ? 7.507 6.507 1.215 1.00 40.66 107 LEU A O 1
ATOM 874 N N . ALA A 1 108 ? 6.527 6.041 3.164 1.00 42.44 108 ALA A N 1
ATOM 875 C CA . ALA A 1 108 ? 5.516 7.104 3.095 1.00 42.44 108 ALA A CA 1
ATOM 876 C C . ALA A 1 108 ? 6.045 8.517 3.452 1.00 42.44 108 ALA A C 1
ATOM 878 O O . ALA A 1 108 ? 5.262 9.470 3.544 1.00 42.44 108 ALA A O 1
ATOM 879 N N . LYS A 1 109 ? 7.367 8.703 3.606 1.00 43.69 109 LYS A N 1
ATOM 880 C CA . LYS A 1 109 ? 7.995 10.042 3.659 1.00 43.69 109 LYS A CA 1
ATOM 881 C C . LYS A 1 109 ? 7.964 10.777 2.302 1.00 43.69 109 LYS A C 1
ATOM 883 O O . LYS A 1 109 ? 8.361 11.936 2.246 1.00 43.69 109 LYS A O 1
ATOM 888 N N . GLY A 1 110 ? 7.433 10.154 1.243 1.00 37.09 110 GLY A N 1
ATOM 889 C CA . GLY A 1 110 ? 7.149 10.781 -0.057 1.00 37.09 110 GLY A CA 1
ATOM 890 C C . GLY A 1 110 ? 5.701 11.249 -0.275 1.00 37.09 110 GLY A C 1
ATOM 891 O O . GLY A 1 110 ? 5.425 11.949 -1.248 1.00 37.09 110 GLY A O 1
ATOM 892 N N . THR A 1 111 ? 4.752 10.929 0.613 1.00 38.22 111 THR A N 1
ATOM 893 C CA . THR A 1 111 ? 3.391 11.482 0.513 1.00 38.22 111 THR A CA 1
ATOM 894 C C . THR A 1 111 ? 3.390 12.914 1.031 1.00 38.22 111 THR A C 1
ATOM 896 O O . THR A 1 111 ? 3.318 13.157 2.237 1.00 38.22 111 THR A O 1
ATOM 899 N N . LYS A 1 112 ? 3.470 13.882 0.109 1.00 39.81 112 LYS A N 1
ATOM 900 C CA . LYS A 1 112 ? 3.092 15.277 0.368 1.00 39.81 112 LYS A CA 1
ATOM 901 C C . LYS A 1 112 ? 1.777 15.251 1.150 1.00 39.81 112 LYS A C 1
ATOM 903 O O . LYS A 1 112 ? 0.768 14.768 0.638 1.00 39.81 112 LYS A O 1
ATOM 908 N N . ARG A 1 113 ? 1.814 15.708 2.409 1.00 48.53 113 ARG A N 1
ATOM 909 C CA . ARG A 1 113 ? 0.618 15.874 3.247 1.00 48.53 113 ARG A CA 1
ATOM 910 C C . ARG A 1 113 ? -0.442 16.575 2.400 1.00 48.53 113 ARG A C 1
ATOM 912 O O . ARG A 1 113 ? -0.120 17.571 1.749 1.00 48.53 113 ARG A O 1
ATOM 919 N N . SER A 1 114 ? -1.672 16.060 2.387 1.00 50.56 114 SER A N 1
ATOM 920 C CA . SER A 1 114 ? -2.775 16.766 1.736 1.00 50.56 114 SER A CA 1
ATOM 921 C C . SER A 1 114 ? -2.816 18.204 2.274 1.00 50.56 114 SER A C 1
ATOM 923 O O . SER A 1 114 ? -2.695 18.392 3.495 1.00 50.56 114 SER A O 1
ATOM 925 N N . PRO A 1 115 ? -2.879 19.217 1.389 1.00 61.12 115 PRO A N 1
ATOM 926 C CA . PRO A 1 115 ? -2.799 20.606 1.807 1.00 61.12 115 PRO A CA 1
ATOM 927 C C . PRO A 1 115 ? -3.991 20.921 2.710 1.00 61.12 115 PRO A C 1
ATOM 929 O O . PRO A 1 115 ? -5.136 20.708 2.322 1.00 61.12 115 PRO A O 1
ATOM 932 N N . VAL A 1 116 ? -3.712 21.409 3.919 1.00 70.50 116 VAL A N 1
ATOM 933 C CA . VAL A 1 116 ? -4.744 21.963 4.803 1.00 70.50 116 VAL A CA 1
ATOM 934 C C . VAL A 1 116 ? -5.326 23.188 4.100 1.00 70.50 116 VAL A C 1
ATOM 936 O O . VAL A 1 116 ? -4.563 24.022 3.608 1.00 70.50 116 VAL A O 1
ATOM 939 N N . LEU A 1 117 ? -6.649 23.272 3.993 1.00 77.44 117 LEU A N 1
ATOM 940 C CA . LEU A 1 117 ? -7.347 24.383 3.345 1.00 77.44 117 LEU A CA 1
ATOM 941 C C . LEU A 1 117 ? -7.757 25.432 4.384 1.00 77.44 117 LEU A C 1
ATOM 943 O O . LEU A 1 117 ? -7.758 25.162 5.582 1.00 77.44 117 LEU A O 1
ATOM 947 N N . CYS A 1 118 ? -8.029 26.649 3.929 1.00 78.50 118 CYS A N 1
ATOM 948 C CA . CYS A 1 118 ? -8.528 27.726 4.774 1.00 78.50 118 CYS A CA 1
ATOM 949 C C . CYS A 1 118 ? -9.995 27.478 5.137 1.00 78.50 118 CYS A C 1
ATOM 951 O O . CYS A 1 118 ? -10.825 27.374 4.238 1.00 78.50 118 CYS A O 1
ATOM 953 N N . ASP A 1 119 ? -10.319 27.477 6.428 1.00 72.69 119 ASP A N 1
ATOM 954 C CA . ASP A 1 119 ? -11.690 27.265 6.921 1.00 72.69 119 ASP A CA 1
ATOM 955 C C . ASP A 1 119 ? -12.560 28.538 6.852 1.00 72.69 119 ASP A C 1
ATOM 957 O O . ASP A 1 119 ? -13.740 28.510 7.184 1.00 72.69 119 ASP A O 1
ATOM 961 N N . VAL A 1 120 ? -11.962 29.679 6.487 1.00 78.62 120 VAL A N 1
ATOM 962 C CA . VAL A 1 120 ? -12.582 31.019 6.563 1.00 78.62 120 VAL A CA 1
ATOM 963 C C . VAL A 1 120 ? -12.822 31.632 5.181 1.00 78.62 120 VAL A C 1
ATOM 965 O O . VAL A 1 120 ? -13.459 32.672 5.065 1.00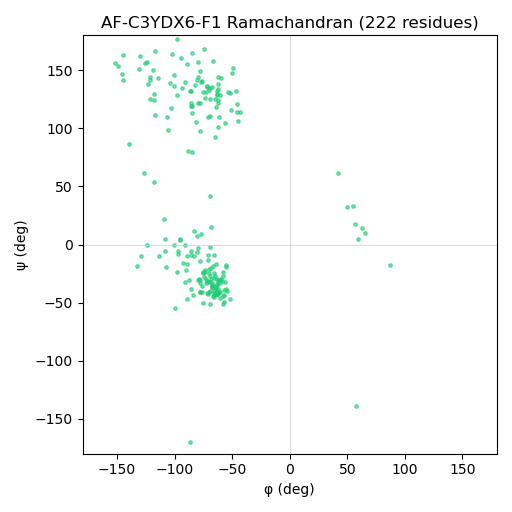 78.62 120 VAL A O 1
ATOM 968 N N . CYS A 1 121 ? -12.285 31.032 4.118 1.00 77.12 121 CYS A N 1
ATOM 969 C CA . CYS A 1 121 ? -12.502 31.534 2.766 1.00 77.12 121 CYS A CA 1
ATOM 970 C C . CYS A 1 121 ? -13.783 30.956 2.166 1.00 77.12 121 CYS A C 1
ATOM 972 O O . CYS A 1 121 ? -13.913 29.741 2.092 1.00 77.12 121 CYS A O 1
ATOM 974 N N . ASP A 1 122 ? -14.616 31.820 1.588 1.00 71.31 122 ASP A N 1
ATOM 975 C CA . ASP A 1 122 ? -15.807 31.427 0.817 1.00 71.31 122 ASP A CA 1
ATOM 976 C C . ASP A 1 122 ? -15.494 31.057 -0.652 1.00 71.31 122 ASP A C 1
ATOM 978 O O . ASP A 1 122 ? -16.389 30.968 -1.489 1.00 71.31 122 ASP A O 1
ATOM 982 N N . ALA A 1 123 ? -14.215 30.889 -1.005 1.00 68.75 123 ALA A N 1
ATOM 983 C CA . ALA A 1 123 ? -13.800 30.515 -2.358 1.00 68.75 123 ALA A CA 1
ATOM 984 C C . ALA A 1 123 ? -13.953 29.002 -2.582 1.00 68.75 123 ALA A C 1
ATOM 986 O O . ALA A 1 123 ? -13.609 28.227 -1.692 1.00 68.75 123 ALA A O 1
ATOM 987 N N . ASP A 1 124 ? -14.381 28.584 -3.778 1.00 54.59 124 ASP A N 1
ATOM 988 C CA . ASP A 1 124 ? -14.461 27.172 -4.175 1.00 54.59 124 ASP A CA 1
ATOM 989 C C . ASP A 1 124 ? -13.512 26.879 -5.361 1.00 54.59 124 ASP A C 1
ATOM 991 O O . ASP A 1 124 ? -13.738 27.397 -6.460 1.00 54.59 124 ASP A O 1
ATOM 995 N N . PRO A 1 125 ? -12.427 26.097 -5.172 1.00 54.16 125 PRO A N 1
ATOM 996 C CA . PRO A 1 125 ? -11.988 25.484 -3.917 1.00 54.16 125 PRO A CA 1
ATOM 997 C C . PRO A 1 125 ? -11.266 26.480 -2.979 1.00 54.16 125 PRO A C 1
ATOM 999 O O . PRO A 1 125 ? -10.551 27.371 -3.457 1.00 54.16 125 PRO A O 1
ATOM 1002 N N . PRO A 1 126 ? -11.359 26.306 -1.643 1.00 67.44 126 PRO A N 1
ATOM 1003 C CA . PRO A 1 126 ? -10.712 27.207 -0.696 1.00 67.44 126 PRO A CA 1
ATOM 1004 C C . PRO A 1 126 ? -9.182 27.189 -0.844 1.00 67.44 126 PRO A C 1
ATOM 1006 O O . PRO A 1 126 ? -8.586 26.133 -1.084 1.00 67.44 126 PRO A O 1
ATOM 1009 N N . PRO A 1 127 ? -8.498 28.334 -0.670 1.00 78.06 127 PRO A N 1
ATOM 1010 C CA . PRO A 1 127 ? -7.048 28.402 -0.766 1.00 78.06 127 PRO A CA 1
ATOM 1011 C C . PRO A 1 127 ? -6.371 27.622 0.365 1.00 78.06 127 PRO A C 1
ATOM 1013 O O . PRO A 1 127 ? -6.930 27.410 1.441 1.00 78.06 127 PRO A O 1
ATOM 1016 N N . LYS A 1 128 ? -5.111 27.238 0.139 1.00 81.44 128 LYS A N 1
ATOM 1017 C CA . LYS A 1 128 ? -4.293 26.525 1.129 1.00 81.44 128 LYS A CA 1
ATOM 1018 C C . LYS A 1 128 ? -4.084 27.384 2.381 1.00 81.44 128 LYS A C 1
ATOM 1020 O O . LYS A 1 128 ? -3.734 28.562 2.284 1.00 81.44 128 LYS A O 1
ATOM 1025 N N . ALA A 1 129 ? -4.264 26.785 3.553 1.00 79.88 129 ALA A N 1
ATOM 1026 C CA . ALA A 1 129 ? -3.946 27.410 4.824 1.00 79.88 129 ALA A CA 1
ATOM 1027 C C . ALA A 1 129 ? -2.431 27.490 5.017 1.00 79.88 129 ALA A C 1
ATOM 1029 O O . ALA A 1 129 ? -1.701 26.530 4.771 1.00 79.88 129 ALA A O 1
ATOM 1030 N N . THR A 1 130 ? -1.967 28.638 5.496 1.00 80.69 130 THR A N 1
ATOM 1031 C CA . THR A 1 130 ? -0.557 28.916 5.783 1.00 80.69 130 THR A CA 1
ATOM 1032 C C . THR A 1 130 ? -0.276 28.948 7.279 1.00 80.69 130 THR A C 1
ATOM 1034 O O . THR A 1 130 ? 0.876 28.792 7.680 1.00 80.69 130 THR A O 1
ATOM 1037 N N . LYS A 1 131 ? -1.305 29.121 8.123 1.00 82.81 131 LYS A N 1
ATOM 1038 C CA . LYS A 1 131 ? -1.184 29.149 9.588 1.00 82.81 131 LYS A CA 1
ATOM 1039 C C . LYS A 1 131 ? -2.409 28.541 10.261 1.00 82.81 131 LYS A C 1
ATOM 1041 O O . LYS A 1 131 ? -3.526 28.690 9.780 1.00 82.81 131 LYS A O 1
ATOM 1046 N N . THR A 1 132 ? -2.212 27.890 11.403 1.00 80.94 132 THR A N 1
ATOM 1047 C CA . THR A 1 132 ? -3.300 27.436 12.284 1.00 80.94 132 THR A CA 1
ATOM 1048 C C . THR A 1 132 ? -3.180 28.115 13.635 1.00 80.94 132 THR A C 1
ATOM 1050 O O . THR A 1 132 ? -2.107 28.126 14.240 1.00 80.94 132 THR A O 1
ATOM 1053 N N . CYS A 1 133 ? -4.272 28.702 14.115 1.00 79.69 133 CYS A N 1
ATOM 1054 C CA . CYS A 1 133 ? -4.319 29.287 15.447 1.00 79.69 133 CYS A CA 1
ATOM 1055 C C . CYS A 1 133 ? -4.668 28.201 16.464 1.00 79.69 133 CYS A C 1
ATOM 1057 O O . CYS A 1 133 ? -5.751 27.631 16.397 1.00 79.69 133 CYS A O 1
ATOM 1059 N N . LEU A 1 134 ? -3.796 27.926 17.434 1.00 74.31 134 LEU A N 1
ATOM 1060 C CA . LEU A 1 134 ? -4.069 26.914 18.467 1.00 74.31 134 LEU A CA 1
ATOM 1061 C C . LEU A 1 134 ? -5.160 27.346 19.454 1.00 74.31 134 LEU A C 1
ATOM 1063 O O . LEU A 1 134 ? -5.815 26.502 20.058 1.00 74.31 134 LEU A O 1
ATOM 1067 N N . THR A 1 135 ? -5.350 28.655 19.610 1.00 70.94 135 THR A N 1
ATOM 1068 C CA . THR A 1 135 ? -6.370 29.228 20.492 1.00 70.94 135 THR A CA 1
ATOM 1069 C C . THR A 1 135 ? -7.754 29.171 19.847 1.00 70.94 135 THR A C 1
ATOM 1071 O O . THR A 1 135 ? -8.718 28.826 20.520 1.00 70.94 135 THR A O 1
ATOM 1074 N N . CYS A 1 136 ? -7.850 29.450 18.542 1.00 71.62 136 CYS A N 1
ATOM 1075 C CA . CYS A 1 136 ? -9.109 29.390 17.791 1.00 71.62 136 CYS A CA 1
ATOM 1076 C C . CYS A 1 136 ? -9.392 28.008 17.185 1.00 71.62 136 CYS A C 1
ATOM 1078 O O . CYS A 1 136 ? -10.525 27.747 16.812 1.00 71.62 136 CYS A O 1
ATOM 1080 N N . GLN A 1 137 ? -8.381 27.138 17.090 1.00 72.25 137 GLN A N 1
ATOM 1081 C CA . GLN A 1 137 ? -8.427 25.830 16.419 1.00 72.25 137 GLN A CA 1
ATOM 1082 C C . GLN A 1 137 ? -8.883 25.898 14.952 1.00 72.25 137 GLN A C 1
ATOM 1084 O O . GLN A 1 137 ? -9.518 24.977 14.453 1.00 72.25 137 GLN A O 1
ATOM 1089 N N . ILE A 1 138 ? -8.530 26.987 14.268 1.00 75.44 138 ILE A N 1
ATOM 1090 C CA . ILE A 1 138 ? -8.923 27.273 12.882 1.00 75.44 138 ILE A CA 1
ATOM 1091 C C . ILE A 1 138 ? -7.669 27.448 12.021 1.00 75.44 138 ILE A C 1
ATOM 1093 O O . ILE A 1 138 ? -6.670 28.037 12.469 1.00 75.44 138 ILE A O 1
ATOM 1097 N N . SER A 1 139 ? -7.723 26.945 10.788 1.00 82.25 139 SER A N 1
ATOM 1098 C CA . SER A 1 139 ? -6.684 27.084 9.772 1.00 82.25 139 SER A CA 1
ATOM 1099 C C . SER A 1 139 ? -7.018 28.221 8.798 1.00 82.25 139 SER A C 1
ATOM 1101 O O . SER A 1 139 ? -8.099 28.290 8.219 1.00 82.25 139 SER A O 1
ATOM 1103 N N . TYR A 1 140 ? -6.063 29.130 8.597 1.00 79.81 140 TYR A N 1
ATOM 1104 C CA . TYR A 1 140 ? -6.224 30.352 7.806 1.00 79.81 140 TYR A CA 1
ATOM 1105 C C . TYR A 1 140 ? -5.216 30.397 6.651 1.00 79.81 140 TYR A C 1
ATOM 1107 O O . TYR A 1 140 ? -4.057 30.006 6.816 1.00 79.81 140 TYR A O 1
ATOM 1115 N N . CYS A 1 141 ? -5.619 30.935 5.498 1.00 82.25 141 CYS A N 1
ATOM 1116 C CA . CYS A 1 141 ? -4.690 31.399 4.463 1.00 82.25 141 CYS A CA 1
ATOM 1117 C C . CYS A 1 141 ? -4.022 32.724 4.877 1.00 82.25 141 CYS A C 1
ATOM 1119 O O . CYS A 1 141 ? -4.468 33.389 5.816 1.00 82.25 141 CYS A O 1
ATOM 1121 N N . ASP A 1 142 ? -2.984 33.148 4.152 1.00 81.62 142 ASP A N 1
ATOM 1122 C CA . ASP A 1 142 ? -2.236 34.373 4.477 1.00 81.62 142 ASP A CA 1
ATOM 1123 C C . ASP A 1 142 ? -3.095 35.642 4.480 1.00 81.62 142 ASP A C 1
ATOM 1125 O O . ASP A 1 142 ? -2.815 36.572 5.239 1.00 81.62 142 ASP A O 1
ATOM 1129 N N . ASN A 1 143 ? -4.148 35.685 3.662 1.00 81.12 143 ASN A N 1
ATOM 1130 C CA . ASN A 1 143 ? -5.059 36.822 3.645 1.00 81.12 143 ASN A CA 1
ATOM 1131 C C . ASN A 1 143 ? -5.978 36.800 4.876 1.00 81.12 143 ASN A C 1
ATOM 1133 O O . ASN A 1 143 ? -6.031 37.769 5.632 1.00 81.12 143 ASN A O 1
ATOM 1137 N N . CYS A 1 144 ? -6.623 35.658 5.139 1.00 77.94 144 CYS A N 1
ATOM 1138 C CA . CYS A 1 144 ? -7.533 35.498 6.270 1.00 77.94 144 CYS A CA 1
ATOM 1139 C C . CYS A 1 144 ? -6.827 35.642 7.618 1.00 77.94 144 CYS A C 1
ATOM 1141 O O . CYS A 1 144 ? -7.395 36.234 8.524 1.00 77.94 144 CYS A O 1
ATOM 1143 N N . VAL A 1 145 ? -5.583 35.177 7.775 1.00 80.62 145 VAL A N 1
ATOM 1144 C CA . VAL A 1 145 ? -4.856 35.354 9.044 1.00 80.62 145 VAL A CA 1
ATOM 1145 C C . VAL A 1 145 ? -4.513 36.820 9.304 1.00 80.62 145 VAL A C 1
ATOM 1147 O O . VAL A 1 145 ? -4.508 37.250 10.450 1.00 80.62 145 VAL A O 1
ATOM 1150 N N . ARG A 1 146 ? -4.247 37.618 8.264 1.00 76.31 146 ARG A N 1
ATOM 1151 C CA . ARG A 1 146 ? -3.960 39.052 8.422 1.00 76.31 146 ARG A CA 1
ATOM 1152 C C . ARG A 1 146 ? -5.213 39.846 8.769 1.00 76.31 146 ARG A C 1
ATOM 1154 O O . ARG A 1 146 ? -5.107 40.818 9.514 1.00 76.31 146 ARG A O 1
ATOM 1161 N N . THR A 1 147 ? -6.376 39.439 8.262 1.00 74.62 147 THR A N 1
ATOM 1162 C CA . THR A 1 147 ? -7.652 40.094 8.571 1.00 74.62 147 THR A CA 1
ATOM 1163 C C . THR A 1 147 ? -8.193 39.691 9.944 1.00 74.62 147 THR A C 1
ATOM 1165 O O . THR A 1 147 ? -8.660 40.560 10.681 1.00 74.62 147 THR A O 1
ATOM 1168 N N . THR A 1 148 ? -8.092 38.413 10.330 1.00 70.00 148 THR A N 1
ATOM 1169 C CA . THR A 1 148 ? -8.619 37.892 11.609 1.00 70.00 148 THR A CA 1
ATOM 1170 C C . THR A 1 148 ? -7.629 38.011 12.769 1.00 70.00 148 THR A C 1
ATOM 1172 O O . THR A 1 148 ? -8.037 38.236 13.908 1.00 70.00 148 THR A O 1
ATOM 1175 N N . HIS A 1 149 ? -6.325 37.936 12.493 1.00 70.94 149 HIS A N 1
ATOM 1176 C CA . HIS A 1 149 ? -5.235 38.098 13.460 1.00 70.94 149 HIS A CA 1
ATOM 1177 C C . HIS A 1 149 ? -4.215 39.167 13.021 1.00 70.94 149 HIS A C 1
ATOM 1179 O O . HIS A 1 149 ? -3.027 38.872 12.849 1.00 70.94 149 HIS A O 1
ATOM 1185 N N . PRO A 1 150 ? -4.632 40.437 12.860 1.00 71.50 150 PRO A N 1
ATOM 1186 C CA . PRO A 1 150 ? -3.704 41.518 12.567 1.00 71.50 150 PRO A CA 1
ATOM 1187 C C . PRO A 1 150 ? -2.751 41.732 13.749 1.00 71.50 150 PRO A C 1
ATOM 1189 O O . PRO A 1 150 ? -3.187 42.003 14.871 1.00 71.50 150 PRO A O 1
ATOM 1192 N N . SER A 1 151 ? -1.443 41.688 13.480 1.00 63.75 151 SER A N 1
ATOM 1193 C CA . SER A 1 151 ? -0.368 41.861 14.474 1.00 63.75 151 SER A CA 1
ATOM 1194 C C . SER A 1 151 ? -0.458 43.167 15.276 1.00 63.75 151 SER A C 1
ATOM 1196 O O . SER A 1 151 ? 0.108 43.271 16.359 1.00 63.75 151 SER A O 1
ATOM 1198 N N . ASN A 1 152 ? -1.199 44.154 14.765 1.00 63.69 152 ASN A N 1
ATOM 1199 C CA . ASN A 1 152 ? -1.340 45.481 15.360 1.00 63.69 152 ASN A CA 1
ATOM 1200 C C . ASN A 1 152 ? -2.454 45.565 16.424 1.00 63.69 152 ASN A C 1
ATOM 1202 O O . ASN A 1 152 ? -2.596 46.602 17.070 1.00 63.69 152 ASN A O 1
ATOM 1206 N N . LYS A 1 153 ? -3.255 44.507 16.636 1.00 60.44 153 LYS A N 1
ATOM 1207 C CA . LYS A 1 153 ? -4.306 44.481 17.669 1.00 60.44 153 LYS A CA 1
ATOM 1208 C C . LYS A 1 153 ? -3.868 43.658 18.886 1.00 60.44 153 LYS A C 1
ATOM 1210 O O . LYS A 1 153 ? -3.723 42.441 18.808 1.00 60.44 153 LYS A O 1
ATOM 1215 N N . LYS A 1 154 ? -3.762 44.323 20.047 1.00 54.78 154 LYS A N 1
ATOM 1216 C CA . LYS A 1 154 ? -3.342 43.746 21.347 1.00 54.78 154 LYS A CA 1
ATOM 1217 C C . LYS A 1 154 ? -4.171 42.537 21.825 1.00 54.78 154 LYS A C 1
ATOM 1219 O O . LYS A 1 154 ? -3.713 41.803 22.692 1.00 54.78 154 LYS A O 1
ATOM 1224 N N . ALA A 1 155 ? -5.371 42.322 21.280 1.00 58.12 155 ALA A N 1
ATOM 1225 C CA . ALA A 1 155 ? -6.232 41.189 21.630 1.00 58.12 155 ALA A CA 1
ATOM 1226 C C . ALA A 1 155 ? -5.751 39.846 21.043 1.00 58.12 155 ALA A C 1
ATOM 1228 O O . ALA A 1 155 ? -5.989 38.801 21.640 1.00 58.12 155 ALA A O 1
ATOM 1229 N N . PHE A 1 156 ? -5.040 39.860 19.908 1.00 56.16 156 PHE A N 1
ATOM 1230 C CA . PHE A 1 156 ? -4.682 38.643 19.161 1.00 56.16 156 PHE A CA 1
ATOM 1231 C C . PHE A 1 156 ? -3.199 38.274 19.239 1.00 56.16 156 PHE A C 1
ATOM 1233 O O . PHE A 1 156 ? -2.812 37.192 18.814 1.00 56.16 156 PHE A O 1
ATOM 1240 N N . THR A 1 157 ? -2.363 39.108 19.857 1.00 60.03 157 THR A N 1
ATOM 1241 C CA . THR A 1 157 ? -0.947 38.799 20.129 1.00 60.03 157 THR A CA 1
ATOM 1242 C C . THR A 1 157 ? -0.753 37.616 21.080 1.00 60.03 157 THR A C 1
ATOM 1244 O O . THR A 1 157 ? 0.329 37.039 21.123 1.00 60.03 157 THR A O 1
ATOM 1247 N N . ARG A 1 158 ? -1.794 37.217 21.825 1.00 63.88 158 ARG A N 1
ATOM 1248 C CA . ARG A 1 158 ? -1.774 36.035 22.707 1.00 63.88 158 ARG A CA 1
ATOM 1249 C C . ARG A 1 158 ? -2.125 34.731 21.986 1.00 63.88 158 ARG A C 1
ATOM 1251 O O . ARG A 1 158 ? -2.007 33.662 22.579 1.00 63.88 158 ARG A O 1
ATOM 1258 N N . HIS A 1 159 ? -2.575 34.799 20.735 1.00 71.06 159 HIS A N 1
ATOM 1259 C CA . HIS A 1 159 ? -2.960 33.624 19.965 1.00 71.06 159 HIS A CA 1
ATOM 1260 C C . HIS A 1 159 ? -1.722 33.015 19.305 1.00 71.06 159 HIS A C 1
ATOM 1262 O O . HIS A 1 159 ? -1.046 33.654 18.500 1.00 71.06 159 HIS A O 1
ATOM 1268 N N . LYS A 1 160 ? -1.415 31.758 19.637 1.00 75.69 160 LYS A N 1
ATOM 1269 C CA . LYS A 1 160 ? -0.251 31.065 19.076 1.00 75.69 160 LYS A CA 1
ATOM 1270 C C . LYS A 1 160 ? -0.591 30.517 17.691 1.00 75.69 160 LYS A C 1
ATOM 1272 O O . LYS A 1 160 ? -1.301 29.518 17.571 1.00 75.69 160 LYS A O 1
ATOM 1277 N N . LEU A 1 161 ? -0.076 31.180 16.660 1.00 79.38 161 LEU A N 1
ATOM 1278 C CA . LEU A 1 161 ? -0.132 30.719 15.275 1.00 79.38 161 LEU A CA 1
ATOM 1279 C C . LEU A 1 161 ? 1.049 29.782 15.011 1.00 79.38 161 LEU A C 1
ATOM 1281 O O . LEU A 1 161 ? 2.203 30.166 15.192 1.00 79.38 161 LEU A O 1
ATOM 1285 N N . VAL A 1 162 ? 0.757 28.556 14.597 1.00 78.94 162 VAL A N 1
ATOM 1286 C CA . VAL A 1 162 ? 1.752 27.550 14.206 1.00 78.94 162 VAL A CA 1
ATOM 1287 C C . VAL A 1 162 ? 1.583 27.192 12.734 1.00 78.94 162 VAL A C 1
ATOM 1289 O O . VAL A 1 162 ? 0.570 27.538 12.117 1.00 78.94 162 VAL A O 1
ATOM 1292 N N . GLU A 1 163 ? 2.572 26.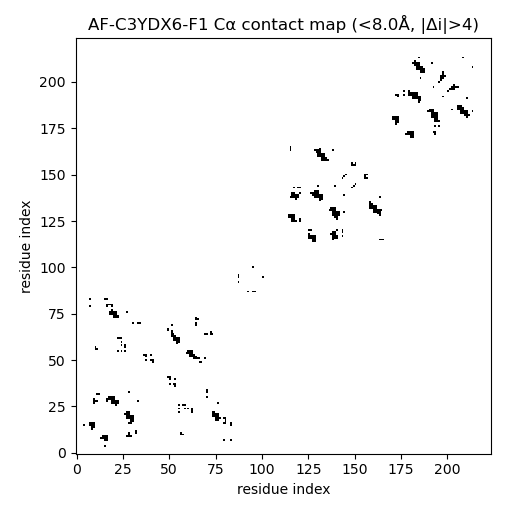501 12.167 1.00 68.44 163 GLU A N 1
ATOM 1293 C CA . GLU A 1 163 ? 2.438 25.886 10.844 1.00 68.44 163 GLU A CA 1
ATOM 1294 C C . GLU A 1 163 ? 1.152 25.048 10.760 1.00 68.44 163 GLU A C 1
ATOM 1296 O O . GLU A 1 163 ? 0.733 24.486 11.779 1.00 68.44 163 GLU A O 1
ATOM 1301 N N . PRO A 1 164 ? 0.512 24.958 9.579 1.00 64.50 164 PRO A N 1
ATOM 1302 C CA . PRO A 1 164 ? -0.748 24.258 9.399 1.00 64.50 164 PRO A CA 1
ATOM 1303 C C . PRO A 1 164 ? -0.544 22.769 9.662 1.00 64.50 164 PRO A C 1
ATOM 1305 O O . PRO A 1 164 ? -0.160 21.977 8.801 1.00 64.50 164 PRO A O 1
ATOM 1308 N N . GLN A 1 165 ? -0.776 22.386 10.909 1.00 57.75 165 GLN A N 1
ATOM 1309 C CA . GLN A 1 165 ? -0.851 21.002 11.305 1.00 57.75 165 GLN A CA 1
ATOM 1310 C C . GLN A 1 165 ? -2.239 20.535 10.898 1.00 57.75 165 GLN A C 1
ATOM 1312 O O . GLN A 1 165 ? -3.230 21.097 11.358 1.00 57.75 165 GLN A O 1
ATOM 1317 N N . GLN A 1 166 ? -2.313 19.500 10.052 1.00 55.94 166 GLN A N 1
ATOM 1318 C CA . GLN A 1 166 ? -3.538 18.708 9.955 1.00 55.94 166 GLN A CA 1
ATOM 1319 C C . GLN A 1 166 ? -3.966 18.435 11.388 1.00 55.94 166 GLN A C 1
ATOM 1321 O O . GLN A 1 166 ? -3.139 17.916 12.148 1.00 55.94 166 GLN A O 1
ATOM 1326 N N . ALA A 1 167 ? -5.176 18.865 11.764 1.00 45.94 167 ALA A N 1
ATOM 1327 C CA . ALA A 1 167 ? -5.691 18.682 13.107 1.00 45.94 167 ALA A CA 1
ATOM 1328 C C . ALA A 1 167 ? -5.381 17.244 13.516 1.00 45.94 167 ALA A C 1
ATOM 1330 O O . ALA A 1 167 ? -5.949 16.292 12.972 1.00 45.94 167 ALA A O 1
ATOM 1331 N N . LYS A 1 168 ? -4.402 17.069 14.415 1.00 45.53 168 LYS A N 1
ATOM 1332 C CA . LYS A 1 168 ? -4.164 15.775 15.032 1.00 45.53 168 LYS A CA 1
ATOM 1333 C C . LYS A 1 168 ? -5.467 15.528 15.763 1.00 45.53 168 LYS A C 1
ATOM 1335 O O . LYS A 1 168 ? -5.701 16.167 16.786 1.00 45.53 168 LYS A O 1
ATOM 1340 N N . ARG A 1 169 ? -6.351 14.698 15.193 1.00 43.72 169 ARG A N 1
ATOM 1341 C CA . ARG A 1 169 ? -7.548 14.220 15.887 1.00 43.72 169 ARG A CA 1
ATOM 1342 C C . ARG A 1 169 ? -7.042 13.820 17.262 1.00 43.72 169 ARG A C 1
ATOM 1344 O O . ARG A 1 169 ? -6.165 12.957 17.323 1.00 43.72 169 ARG A O 1
ATOM 1351 N N . LYS A 1 170 ? -7.468 14.527 18.318 1.00 46.06 170 LYS A N 1
ATOM 1352 C CA . LYS A 1 170 ? -7.085 14.181 19.687 1.00 46.06 170 LYS A CA 1
ATOM 1353 C C . LYS A 1 170 ? -7.526 12.741 19.855 1.00 46.06 170 LYS A C 1
ATOM 1355 O O . LYS A 1 170 ? -8.719 12.449 19.858 1.00 46.06 170 LYS A O 1
ATOM 1360 N N . VAL A 1 171 ? -6.559 11.839 19.823 1.00 54.28 171 VAL A N 1
ATOM 1361 C CA . VAL A 1 171 ? -6.816 10.431 20.034 1.00 54.28 171 VAL A CA 1
ATOM 1362 C C . VAL A 1 171 ? -7.194 10.352 21.500 1.00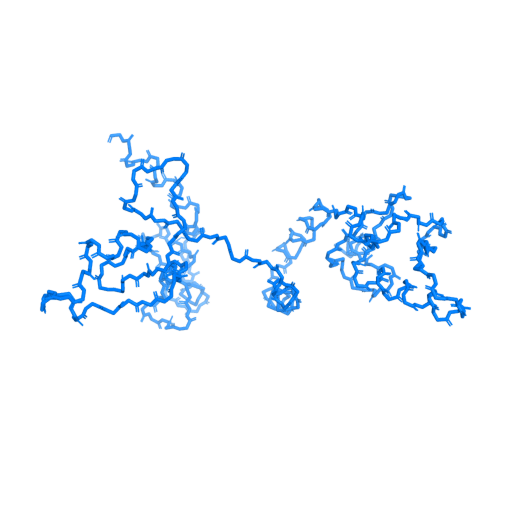 54.28 171 VAL A C 1
ATOM 1364 O O . VAL A 1 171 ? -6.365 10.667 22.348 1.00 54.28 171 VAL A O 1
ATOM 1367 N N . LEU A 1 172 ? -8.465 10.069 21.777 1.00 62.16 172 LEU A N 1
ATOM 1368 C CA . LEU A 1 172 ? -8.942 9.943 23.146 1.00 62.16 172 LEU A CA 1
ATOM 1369 C C . LEU A 1 172 ? -8.222 8.745 23.773 1.00 62.16 172 LEU A C 1
ATOM 1371 O O . LEU A 1 172 ? -8.311 7.627 23.257 1.00 62.16 172 LEU A O 1
ATOM 1375 N N . THR A 1 173 ? -7.460 9.008 24.827 1.00 70.94 173 THR A N 1
ATOM 1376 C CA . THR A 1 173 ? -6.774 7.998 25.634 1.00 70.94 173 THR A CA 1
ATOM 1377 C C . THR A 1 173 ? -7.684 7.540 26.767 1.00 70.94 173 THR A C 1
ATOM 1379 O O . THR A 1 173 ? -8.633 8.237 27.142 1.00 70.94 173 THR A O 1
ATOM 1382 N N . CYS A 1 174 ? -7.460 6.326 27.259 1.00 70.19 174 CYS A N 1
ATOM 1383 C CA . CYS A 1 174 ? -8.243 5.773 28.354 1.00 70.19 174 CYS A CA 1
ATOM 1384 C C . CYS A 1 174 ? -7.877 6.470 29.677 1.00 70.19 174 CYS A C 1
ATOM 1386 O O . CYS A 1 174 ? -6.691 6.636 29.947 1.00 70.19 174 CYS A O 1
ATOM 1388 N N . PRO A 1 175 ? -8.859 6.855 30.515 1.00 71.50 175 PRO A N 1
ATOM 1389 C CA . PRO A 1 175 ? -8.582 7.498 31.803 1.00 71.50 175 PRO A CA 1
ATOM 1390 C C . PRO A 1 175 ? -7.846 6.583 32.792 1.00 71.50 175 PRO A C 1
ATOM 1392 O O . PRO A 1 175 ? -7.113 7.082 33.635 1.00 71.50 175 PRO A O 1
ATOM 1395 N N . ASP A 1 176 ? -8.017 5.263 32.671 1.00 73.06 176 ASP A N 1
ATOM 1396 C CA . ASP A 1 176 ? -7.341 4.273 33.521 1.00 73.06 176 ASP A CA 1
ATOM 1397 C C . ASP A 1 176 ? -6.022 3.763 32.910 1.00 73.06 176 ASP A C 1
ATOM 1399 O O . ASP A 1 176 ? -5.212 3.144 33.596 1.00 73.06 176 ASP A O 1
ATOM 1403 N N . HIS A 1 177 ? -5.811 3.991 31.609 1.00 68.06 177 HIS A N 1
ATOM 1404 C CA . HIS A 1 177 ? -4.669 3.473 30.855 1.00 68.06 177 HIS A CA 1
ATOM 1405 C C . HIS A 1 177 ? -4.162 4.558 29.896 1.00 68.06 177 HIS A C 1
ATOM 1407 O O . HIS A 1 177 ? -4.576 4.629 28.737 1.00 68.06 177 HIS A O 1
ATOM 1413 N N . GLU A 1 178 ? -3.281 5.425 30.396 1.00 60.84 178 GLU A N 1
ATOM 1414 C CA . GLU A 1 178 ? -2.853 6.651 29.706 1.00 60.84 178 GLU A CA 1
ATOM 1415 C C . GLU A 1 178 ? -2.166 6.396 28.351 1.00 60.84 178 GLU A C 1
ATOM 1417 O O . GLU A 1 178 ? -2.318 7.194 27.422 1.00 60.84 178 GLU A O 1
ATOM 1422 N N . ASP A 1 179 ? -1.484 5.255 28.205 1.00 66.75 179 ASP A N 1
ATOM 1423 C CA . ASP A 1 179 ? -0.800 4.846 26.969 1.00 66.75 179 ASP A CA 1
ATOM 1424 C C . ASP A 1 179 ? -1.727 4.172 25.941 1.00 66.75 179 ASP A C 1
ATOM 1426 O O . ASP A 1 179 ? -1.355 3.967 24.781 1.00 66.75 179 ASP A O 1
ATOM 1430 N N . GLU A 1 180 ? -2.961 3.858 26.334 1.00 69.31 180 GLU A N 1
ATOM 1431 C CA . GLU A 1 180 ? -3.908 3.118 25.514 1.00 69.31 180 GLU A CA 1
ATOM 1432 C C . GLU A 1 180 ? -4.997 4.004 24.915 1.00 69.31 180 GLU A C 1
ATOM 1434 O O . GLU A 1 180 ? -5.590 4.886 25.543 1.00 69.31 180 GLU A O 1
ATOM 1439 N N . LYS A 1 181 ? -5.308 3.729 23.650 1.00 77.50 181 LYS A N 1
ATOM 1440 C CA . LYS A 1 181 ? -6.279 4.500 22.872 1.00 77.50 181 LYS A CA 1
ATOM 1441 C C . LYS A 1 181 ? -7.664 3.889 23.016 1.00 77.50 181 LYS A C 1
ATOM 1443 O O . LYS A 1 181 ? -7.827 2.673 22.934 1.00 77.50 181 LYS A O 1
ATOM 1448 N N . LEU A 1 182 ? -8.683 4.734 23.131 1.00 74.38 182 LEU A N 1
ATOM 1449 C CA . LEU A 1 182 ? -10.072 4.286 23.085 1.00 74.38 182 LEU A CA 1
ATOM 1450 C C . LEU A 1 182 ? -10.424 3.848 21.656 1.00 74.38 182 LEU A C 1
ATOM 1452 O O . LEU A 1 182 ? -10.521 4.668 20.740 1.00 74.38 182 LEU A O 1
ATOM 1456 N N . ASN A 1 183 ? -10.599 2.544 21.453 1.00 71.25 183 ASN A N 1
ATOM 1457 C CA . ASN A 1 183 ? -10.859 1.928 20.146 1.00 71.25 183 ASN A CA 1
ATOM 1458 C C . ASN A 1 183 ? -12.072 0.982 20.145 1.00 71.25 183 ASN A C 1
ATOM 1460 O O . ASN A 1 183 ? -12.544 0.590 19.072 1.00 71.25 183 ASN A O 1
ATOM 1464 N N . MET A 1 184 ? -12.625 0.669 21.316 1.00 72.19 184 MET A N 1
ATOM 1465 C CA . MET A 1 184 ? -13.775 -0.213 21.489 1.00 72.19 184 MET A CA 1
ATOM 1466 C C . MET A 1 184 ? -14.894 0.492 22.249 1.00 72.19 184 MET A C 1
ATOM 1468 O O . MET A 1 184 ? -14.672 1.462 22.967 1.00 72.19 184 MET A O 1
ATOM 1472 N N . PHE A 1 185 ? -16.114 0.009 22.072 1.00 74.62 185 PHE A N 1
ATOM 1473 C CA . PHE A 1 185 ? -17.297 0.454 22.791 1.00 74.62 185 PHE A CA 1
ATOM 1474 C C . PHE A 1 185 ? -17.854 -0.723 23.580 1.00 74.62 185 PHE A C 1
ATOM 1476 O O . PHE A 1 185 ? -18.138 -1.768 22.993 1.00 74.62 185 PHE A O 1
ATOM 1483 N N . CYS A 1 186 ? -18.008 -0.563 24.888 1.00 75.38 186 CYS A N 1
ATOM 1484 C CA . CYS A 1 186 ? -18.685 -1.552 25.705 1.00 75.38 186 CYS A CA 1
ATOM 1485 C C . CYS A 1 186 ? -20.199 -1.408 25.531 1.00 75.38 186 CYS A C 1
ATOM 1487 O O . CYS A 1 186 ? -20.755 -0.348 25.801 1.00 75.38 186 CYS A O 1
ATOM 1489 N N . CYS A 1 187 ? -20.875 -2.466 25.086 1.00 75.69 187 CYS A N 1
ATOM 1490 C CA . CYS A 1 187 ? -22.328 -2.462 24.913 1.00 75.69 187 CYS A CA 1
ATOM 1491 C C . CYS A 1 187 ? -23.089 -2.629 26.236 1.00 75.69 187 CYS A C 1
ATOM 1493 O O . CYS A 1 187 ? -24.295 -2.426 26.247 1.00 75.69 187 CYS A O 1
ATOM 1495 N N . VAL A 1 188 ? -22.405 -3.036 27.311 1.00 71.12 188 VAL A N 1
ATOM 1496 C CA . VAL A 1 188 ? -23.002 -3.243 28.641 1.00 71.12 188 VAL A CA 1
ATOM 1497 C C . VAL A 1 188 ? -22.950 -1.953 29.460 1.00 71.12 188 VAL A C 1
ATOM 1499 O O . VAL A 1 188 ? -23.964 -1.537 30.001 1.00 71.12 188 VAL A O 1
ATOM 1502 N N . ASP A 1 189 ? -21.794 -1.283 29.483 1.00 72.56 189 ASP A N 1
ATOM 1503 C CA . ASP A 1 189 ? -21.588 -0.032 30.238 1.00 72.56 189 ASP A CA 1
ATOM 1504 C C . ASP A 1 189 ? -21.792 1.230 29.384 1.00 72.56 189 ASP A C 1
ATOM 1506 O O . ASP A 1 189 ? -21.526 2.343 29.827 1.00 72.56 189 ASP A O 1
ATOM 1510 N N . GLU A 1 190 ? -22.190 1.048 28.122 1.00 72.31 190 GLU A N 1
ATOM 1511 C CA . GLU A 1 190 ? -22.446 2.101 27.132 1.00 72.31 190 GLU A CA 1
ATOM 1512 C C . GLU A 1 190 ? -21.336 3.160 26.987 1.00 72.31 190 GLU A C 1
ATOM 1514 O O . GLU A 1 190 ? -21.587 4.317 26.635 1.00 72.31 190 GLU A O 1
ATOM 1519 N N . MET A 1 191 ? -20.080 2.763 27.195 1.00 65.81 191 MET A N 1
ATOM 1520 C CA . MET A 1 191 ? -18.938 3.678 27.229 1.00 65.81 191 MET A CA 1
ATOM 1521 C C . MET A 1 191 ? -17.770 3.213 26.345 1.00 65.81 191 MET A C 1
ATOM 1523 O O . MET A 1 191 ? -17.587 2.011 26.116 1.00 65.81 191 MET A O 1
ATOM 1527 N N . PRO A 1 192 ? -16.962 4.150 25.815 1.00 69.81 192 PRO A N 1
ATOM 1528 C CA . PRO A 1 192 ? -15.749 3.812 25.087 1.00 69.81 192 PRO A CA 1
ATOM 1529 C C . PRO A 1 192 ? -14.693 3.239 26.037 1.00 69.81 192 PRO A C 1
ATOM 1531 O O . PRO A 1 192 ? -14.422 3.808 27.092 1.00 69.81 192 PRO A O 1
ATOM 1534 N N . ILE A 1 193 ? -14.057 2.147 25.629 1.00 75.94 193 ILE A N 1
ATOM 1535 C CA . ILE A 1 193 ? -13.001 1.473 26.384 1.00 75.94 193 ILE A CA 1
ATOM 1536 C C . ILE A 1 193 ? -11.773 1.217 25.493 1.00 75.94 193 ILE A C 1
ATOM 1538 O O . ILE A 1 193 ? -11.854 1.268 24.259 1.00 75.94 193 ILE A O 1
ATOM 1542 N N . CYS A 1 194 ? -10.623 0.954 26.114 1.00 78.94 194 CYS A N 1
ATOM 1543 C CA . CYS A 1 194 ? -9.405 0.535 25.414 1.00 78.94 194 CYS A CA 1
ATOM 1544 C C . CYS A 1 194 ? -9.209 -0.989 25.439 1.00 78.94 194 CYS A C 1
ATOM 1546 O O . CYS A 1 194 ? -9.981 -1.718 26.068 1.00 78.94 194 CYS A O 1
ATOM 1548 N N . ALA A 1 195 ? -8.154 -1.472 24.777 1.00 78.12 195 ALA A N 1
ATOM 1549 C CA . ALA A 1 195 ? -7.781 -2.888 24.756 1.00 78.12 195 ALA A CA 1
ATOM 1550 C C . ALA A 1 195 ? -7.554 -3.463 26.160 1.00 78.12 195 ALA A C 1
ATOM 1552 O O . ALA A 1 195 ? -8.073 -4.534 26.475 1.00 78.12 195 ALA A O 1
ATOM 1553 N N . LEU A 1 196 ? -6.858 -2.727 27.031 1.00 76.19 196 LEU A N 1
ATOM 1554 C CA . LEU A 1 196 ? -6.553 -3.188 28.387 1.00 76.19 196 LEU A CA 1
ATOM 1555 C C . LEU A 1 196 ? -7.801 -3.298 29.265 1.00 76.19 196 LEU A C 1
ATOM 1557 O O . LEU A 1 196 ? -7.941 -4.282 29.987 1.00 76.19 196 LEU A O 1
ATOM 1561 N N . CYS A 1 197 ? -8.769 -2.388 29.116 1.00 76.62 197 CYS A N 1
ATOM 1562 C CA . CYS A 1 197 ? -10.066 -2.487 29.792 1.00 76.62 197 CYS A CA 1
ATOM 1563 C C . CYS A 1 197 ? -10.799 -3.806 29.493 1.00 76.62 197 CYS A C 1
ATOM 1565 O O . CYS A 1 197 ? -11.521 -4.294 30.361 1.00 76.62 197 CYS A O 1
ATOM 1567 N N . LYS A 1 198 ? -10.621 -4.366 28.286 1.00 76.94 198 LYS A N 1
ATOM 1568 C CA . LYS A 1 198 ? -11.229 -5.632 27.846 1.00 76.94 198 LYS A CA 1
ATOM 1569 C C . LYS A 1 198 ? -10.357 -6.856 28.135 1.00 76.94 198 LYS A C 1
ATOM 1571 O O . LYS A 1 198 ? -10.894 -7.930 28.343 1.00 76.94 198 LYS A O 1
ATOM 1576 N N . LEU A 1 199 ? -9.034 -6.746 28.099 1.00 73.19 199 LEU A N 1
ATOM 1577 C CA . LEU A 1 199 ? -8.162 -7.915 28.272 1.00 73.19 199 LEU A CA 1
ATOM 1578 C C . LEU A 1 199 ? -7.869 -8.226 29.741 1.00 73.19 199 LEU A C 1
ATOM 1580 O O . LEU A 1 199 ? -7.796 -9.391 30.112 1.00 73.19 199 LEU A O 1
ATOM 1584 N N . VAL A 1 200 ? -7.692 -7.192 30.563 1.00 72.69 200 VAL A N 1
ATOM 1585 C CA . VAL A 1 200 ? -7.247 -7.333 31.963 1.00 72.69 200 VAL A CA 1
ATOM 1586 C C . VAL A 1 200 ? -8.105 -6.497 32.921 1.00 72.69 200 VAL A C 1
ATOM 1588 O O . VAL A 1 200 ? -8.112 -6.724 34.126 1.00 72.69 200 VAL A O 1
ATOM 1591 N N . GLY A 1 201 ? -8.834 -5.514 32.392 1.00 73.31 201 GLY A N 1
ATOM 1592 C CA . GLY A 1 201 ? -9.658 -4.601 33.169 1.00 73.31 201 GLY A CA 1
ATOM 1593 C C . GLY A 1 201 ? -11.072 -5.108 33.453 1.00 73.31 201 GLY A C 1
ATOM 1594 O O . GLY A 1 201 ? -11.445 -6.248 33.192 1.00 73.31 201 GLY A O 1
ATOM 1595 N N . LYS A 1 202 ? -11.894 -4.192 33.969 1.00 76.00 202 LYS A N 1
ATOM 1596 C CA . LYS A 1 202 ? -13.253 -4.450 34.478 1.00 76.00 202 LYS A CA 1
ATOM 1597 C C . LYS A 1 202 ? -14.268 -4.901 33.417 1.00 76.00 202 LYS A C 1
ATOM 1599 O O . LYS A 1 202 ? -15.372 -5.285 33.777 1.00 76.00 202 LYS A O 1
ATOM 1604 N N . HIS A 1 203 ? -13.917 -4.848 32.131 1.00 73.62 203 HIS A N 1
ATOM 1605 C CA . HIS A 1 203 ? -14.819 -5.148 31.016 1.00 73.62 203 HIS A CA 1
ATOM 1606 C C . HIS A 1 203 ? -14.454 -6.469 30.316 1.00 73.62 203 HIS A C 1
ATOM 1608 O O . HIS A 1 203 ? -14.825 -6.672 29.156 1.00 73.62 203 HIS A O 1
ATOM 1614 N N . SER A 1 204 ? -13.731 -7.366 31.001 1.00 72.88 204 SER A N 1
ATOM 1615 C CA . SER A 1 204 ? -13.253 -8.644 30.457 1.00 72.88 204 SER A CA 1
ATOM 1616 C C . SER A 1 204 ? -14.361 -9.542 29.924 1.00 72.88 204 SER A C 1
ATOM 1618 O O . SER A 1 204 ? -14.237 -10.077 28.825 1.00 72.88 204 SER A O 1
ATOM 1620 N N . GLU A 1 205 ? -15.502 -9.586 30.605 1.00 76.38 205 GLU A N 1
ATOM 1621 C CA . GLU A 1 205 ? -16.659 -10.401 30.213 1.00 76.38 205 GLU A CA 1
ATOM 1622 C C . GLU A 1 205 ? -17.722 -9.612 29.433 1.00 76.38 205 GLU A C 1
ATOM 1624 O O . GLU A 1 205 ? -18.690 -10.173 28.923 1.00 76.38 205 GLU A O 1
ATOM 1629 N N . HIS A 1 206 ? -17.559 -8.295 29.283 1.00 78.56 206 HIS A N 1
ATOM 1630 C CA . HIS A 1 206 ? -18.581 -7.468 28.646 1.00 78.56 206 HIS A CA 1
ATOM 1631 C C . HIS A 1 206 ? -18.526 -7.552 27.121 1.00 78.56 206 HIS A C 1
ATOM 1633 O O . HIS A 1 206 ? -17.457 -7.634 26.506 1.00 78.56 206 HIS A O 1
ATOM 1639 N N . LYS A 1 207 ? -19.697 -7.510 26.480 1.00 72.56 207 LYS A N 1
ATOM 1640 C CA . LYS A 1 207 ? -19.798 -7.490 25.019 1.00 72.56 207 LYS A CA 1
ATOM 1641 C C . LYS A 1 207 ? -19.294 -6.149 24.490 1.00 72.56 207 LYS A C 1
ATOM 1643 O O . LYS A 1 207 ? -19.793 -5.098 24.887 1.00 72.56 207 LYS A O 1
ATOM 1648 N N . VAL A 1 208 ? -18.334 -6.195 23.570 1.00 77.81 208 VAL A N 1
ATOM 1649 C CA . VAL A 1 208 ? -17.708 -5.006 22.979 1.00 77.81 208 VAL A CA 1
ATOM 1650 C C . VAL A 1 208 ? -17.942 -4.950 21.474 1.00 77.81 208 VAL A C 1
ATOM 1652 O O . VAL A 1 208 ? -18.051 -5.981 20.812 1.00 77.81 208 VAL A O 1
ATOM 1655 N N . ALA A 1 209 ? -18.003 -3.740 20.930 1.00 72.38 209 ALA A N 1
ATOM 1656 C CA . ALA A 1 209 ? -18.066 -3.469 19.499 1.00 72.38 209 ALA A CA 1
ATOM 1657 C C . ALA A 1 209 ? -16.947 -2.503 19.093 1.00 72.38 209 ALA A C 1
ATOM 1659 O O . ALA A 1 209 ? -16.456 -1.718 19.906 1.00 72.38 209 ALA A O 1
ATOM 1660 N N . ALA A 1 210 ? -16.550 -2.521 17.819 1.00 71.94 210 ALA A N 1
ATOM 1661 C CA . ALA A 1 210 ? -15.594 -1.544 17.314 1.00 71.94 210 ALA A CA 1
ATOM 1662 C C . ALA A 1 210 ? -16.200 -0.138 17.404 1.00 71.94 210 ALA A C 1
ATOM 1664 O O . ALA A 1 210 ? -17.291 0.116 16.882 1.00 71.94 210 ALA A O 1
ATOM 1665 N N . LEU A 1 211 ? -15.468 0.802 18.006 1.00 64.88 211 LEU A N 1
ATOM 1666 C CA . LEU A 1 211 ? -15.938 2.176 18.192 1.00 64.88 211 LEU A CA 1
ATOM 1667 C C . LEU A 1 211 ? -16.369 2.795 16.846 1.00 64.88 211 LEU A C 1
ATOM 1669 O O . LEU A 1 211 ? -17.423 3.416 16.740 1.00 64.88 211 LEU A O 1
ATOM 1673 N N . ALA A 1 212 ? -15.611 2.526 15.777 1.00 59.00 212 ALA A N 1
ATOM 1674 C CA . ALA A 1 212 ? -15.898 2.990 14.419 1.00 59.00 212 ALA A CA 1
ATOM 1675 C C . ALA A 1 212 ? -17.262 2.530 13.862 1.00 59.00 212 ALA A C 1
ATOM 1677 O O . ALA A 1 212 ? -17.869 3.260 13.077 1.00 59.00 212 ALA A O 1
ATOM 1678 N N . GLN A 1 213 ? -17.753 1.351 14.257 1.00 59.66 213 GLN A N 1
ATOM 1679 C CA . GLN A 1 213 ? -19.069 0.849 13.847 1.00 59.66 213 GLN A CA 1
ATOM 1680 C C . GLN A 1 213 ? -20.191 1.555 14.618 1.00 59.66 213 GLN A C 1
ATOM 1682 O O . GLN A 1 213 ? -21.175 1.982 14.014 1.00 59.66 213 GLN A O 1
ATOM 1687 N N . MET A 1 214 ? -20.003 1.786 15.920 1.00 56.50 214 MET A N 1
ATOM 1688 C CA . MET A 1 214 ? -20.990 2.478 16.758 1.00 56.50 214 MET A CA 1
ATOM 1689 C C . MET A 1 214 ? -21.143 3.959 16.386 1.00 56.50 214 MET A C 1
ATOM 1691 O O . MET A 1 214 ? -22.260 4.470 16.362 1.00 56.50 214 MET A O 1
ATOM 1695 N N . TYR A 1 215 ? -20.057 4.644 16.004 1.00 54.09 215 TYR A N 1
ATOM 1696 C CA . TYR A 1 215 ? -20.131 6.023 15.493 1.00 54.09 215 TYR A CA 1
ATOM 1697 C C . TYR A 1 215 ? -20.931 6.132 14.189 1.00 54.09 215 TYR A C 1
ATOM 1699 O O . TYR A 1 215 ? -21.607 7.136 13.976 1.00 54.09 215 TYR A O 1
ATOM 1707 N N . ARG A 1 216 ? -20.876 5.114 13.317 1.00 54.31 216 ARG A N 1
ATOM 1708 C CA . ARG A 1 216 ? -21.686 5.069 12.089 1.00 54.31 216 ARG A CA 1
ATOM 1709 C C . ARG A 1 216 ? -23.159 4.823 12.409 1.00 54.31 216 ARG A C 1
ATOM 1711 O O . ARG A 1 216 ? -23.999 5.523 11.862 1.00 54.31 216 ARG A O 1
ATOM 1718 N N . ALA A 1 217 ? -23.454 3.911 13.336 1.00 53.03 217 ALA A N 1
ATOM 1719 C CA . ALA A 1 217 ? -24.821 3.616 13.765 1.00 53.03 217 ALA A CA 1
ATOM 1720 C C . ALA A 1 217 ? -25.489 4.802 14.490 1.00 53.03 217 ALA A C 1
ATOM 1722 O O . ALA A 1 217 ? -26.620 5.157 14.175 1.00 53.03 217 ALA A O 1
ATOM 1723 N N . LYS A 1 218 ? -24.781 5.485 15.404 1.00 49.59 218 LYS A N 1
ATOM 1724 C CA . LYS A 1 218 ? -25.325 6.650 16.126 1.00 49.59 218 LYS A CA 1
ATOM 1725 C C . LYS A 1 218 ? -25.441 7.914 15.266 1.00 49.59 218 LYS A C 1
ATOM 1727 O O . LYS A 1 218 ? -26.288 8.741 15.568 1.00 49.59 218 LYS A O 1
ATOM 1732 N N . LYS A 1 219 ? -24.670 8.070 14.179 1.00 39.69 219 LYS A N 1
ATOM 1733 C CA . LYS A 1 219 ? -24.831 9.216 13.257 1.00 39.69 219 LYS A CA 1
ATOM 1734 C C . LYS A 1 219 ? -26.167 9.206 12.509 1.00 39.69 219 LYS A C 1
ATOM 1736 O O . LYS A 1 219 ? -26.656 10.272 12.161 1.00 39.69 219 LYS A O 1
ATOM 1741 N N . VAL A 1 220 ? -26.738 8.025 12.271 1.00 41.66 220 VAL A N 1
ATOM 1742 C CA . VAL A 1 220 ? -28.028 7.872 11.577 1.00 41.66 220 VAL A CA 1
ATOM 1743 C C . VAL A 1 220 ? -29.196 8.300 12.476 1.00 41.66 220 VAL A C 1
ATOM 1745 O O . VAL A 1 220 ? -30.165 8.852 11.979 1.00 41.66 220 VAL A O 1
ATOM 1748 N N . ASN A 1 221 ? -29.067 8.157 13.800 1.00 41.66 221 ASN A N 1
ATOM 1749 C CA . ASN A 1 221 ? -30.134 8.479 14.759 1.00 41.66 221 ASN A CA 1
ATOM 1750 C C . ASN A 1 221 ? -30.108 9.922 15.297 1.00 41.66 221 ASN A C 1
ATOM 1752 O O . ASN A 1 221 ? -30.946 10.271 16.117 1.00 41.66 221 ASN A O 1
ATOM 1756 N N . VAL A 1 222 ? -29.146 10.755 14.885 1.00 37.78 222 VAL A N 1
ATOM 1757 C CA . VAL A 1 222 ? -29.066 12.177 15.297 1.00 37.78 222 VAL A CA 1
ATOM 1758 C C . VAL A 1 222 ? -29.609 13.110 14.197 1.00 37.78 222 VAL A C 1
ATOM 1760 O O . VAL A 1 222 ? -29.643 14.322 14.371 1.00 37.78 222 VAL A O 1
ATOM 1763 N N . ILE A 1 223 ? -30.062 12.556 13.064 1.00 36.00 223 ILE A N 1
ATOM 1764 C CA . ILE A 1 223 ? -30.730 13.287 11.972 1.00 36.00 223 ILE A CA 1
ATOM 1765 C C . ILE A 1 223 ? -32.164 12.751 11.796 1.00 36.00 223 ILE A C 1
ATOM 1767 O O . ILE A 1 223 ? -32.553 12.330 10.707 1.00 36.00 223 ILE A O 1
ATOM 1771 N N . GLN A 1 224 ? -32.933 12.733 12.884 1.00 32.19 224 GLN A N 1
ATOM 1772 C CA . GLN A 1 224 ? -34.398 12.699 12.863 1.00 32.19 224 GLN A CA 1
ATOM 1773 C C . GLN A 1 224 ? -34.935 13.713 13.863 1.00 32.19 224 GLN A C 1
ATOM 1775 O O . GLN A 1 224 ? -34.353 13.797 14.968 1.00 32.19 224 GLN A O 1
#

Solvent-accessible surface area (backbone atoms only — not comparable to full-atom values): 13452 Å² total; per-residue (Å²): 120,69,74,58,51,64,76,46,36,21,93,81,80,73,39,66,58,52,72,29,27,40,42,93,85,74,47,69,39,23,47,67,59,52,52,53,53,44,55,57,53,46,74,73,46,99,54,100,62,79,72,40,58,46,64,37,91,88,76,59,50,76,43,75,46,54,83,94,52,47,76,76,68,50,49,68,36,63,66,61,50,53,50,52,54,50,53,48,59,72,67,67,45,67,67,53,52,52,59,57,46,56,65,52,58,66,68,50,76,71,62,76,72,79,79,49,48,19,79,79,52,93,50,91,80,43,55,61,27,60,31,21,30,71,76,77,71,46,35,22,22,73,65,53,38,48,72,77,48,38,86,87,41,86,84,44,74,80,48,55,70,42,70,60,63,72,80,72,73,79,73,55,52,27,93,92,38,76,92,37,53,52,56,30,26,31,71,76,79,73,40,77,33,26,68,59,37,39,73,78,36,97,39,53,87,50,57,68,44,56,34,74,58,52,57,58,57,54,57,63,69,72,74,117

Mean predicted aligned error: 19.68 Å

Organism: Branchiostoma floridae (NCBI:txid7739)

Foldseek 3Di:
DVVVQVVQAAPQPRHGADQWFQFPVRDTHHPVSLVVQLVVVVVVDPDPARRQWGQDPPPRDIGGHDGPCHSVRTDTPVVSVVVVVVVCVVVVCPVCCVVVVVVVVVVCVPPPPDFDFFPPDPDVVGHGFQKAWPVVRGTHHPVRCCVVQPVPDPVRVPTDIDGDDPPPPPQDADPVGRVFGQFKAFPVVRGTDTPCCCVPNPCVPTDIDTPVVVVVVVVVVVPD

Sequence (224 aa):
MEALESELTCPVCLELYSTPLLLPCLHNLCQRCAEEILLATKKKEESDDDATSFPCPTCRKNVEFERGRGLESLRRNITLENIIERYLSSLGCFLYLTVYWFRYRELAKGTKRSPVLCDVCDADPPPKATKTCLTCQISYCDNCVRTTHPSNKKAFTRHKLVEPQQAKRKVLTCPDHEDEKLNMFCCVDEMPICALCKLVGKHSEHKVAALAQMYRAKKVNVIQ

InterPro domains:
  IPR000315 B-box-type zinc finger [PF00643] (170-209)
  IPR000315 B-box-type zinc finger [PS50119] (169-211)
  IPR000315 B-box-type zinc finger [SM00336] (113-164)
  IPR000315 B-box-type zinc finger [SM00336] (169-211)
  IPR001841 Zinc fi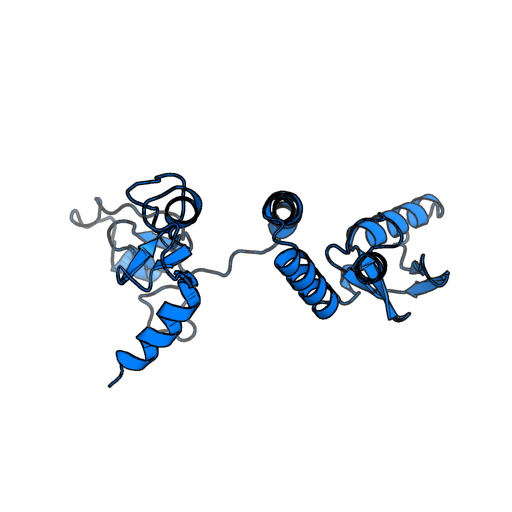nger, RING-type [PS50089] (10-60)
  IPR001841 Zinc finger, RING-type [SM00184] (10-59)
  IPR013083 Zinc finger, RING/FYVE/PHD-type [G3DSA:3.30.40.10] (1-80)
  IPR017907 Zinc finger, RING-type, conserved site [PS00518] (25-34)
  IPR027370 Zinc finger, RING-type, eukaryotic [PF13445] (10-57)
  IPR047153 TRIM45/5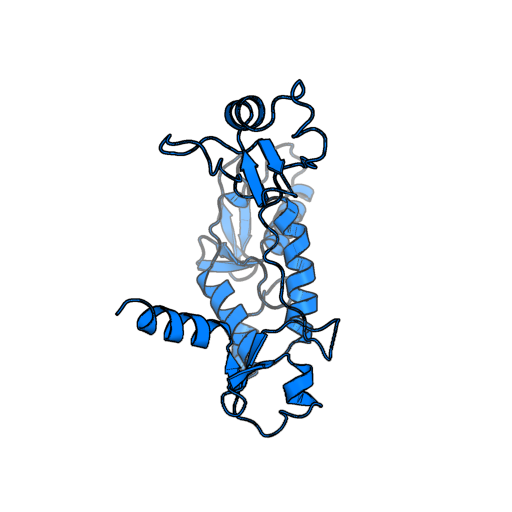6/19-like [PTHR25462] (6-215)

pLDDT: mean 70.81, std 15.62, range [32.19, 93.44]

Radius of gyration: 25.14 Å; Cα contacts (8 Å, |Δi|>4): 286; chains: 1; bounding box: 63×69×55 Å